Protein AF-A0A2W1NV96-F1 (afdb_monomer_lite)

Structure (mmCIF, N/CA/C/O backbone):
data_AF-A0A2W1NV96-F1
#
_entry.id   AF-A0A2W1NV96-F1
#
loop_
_atom_site.group_PDB
_atom_site.id
_atom_site.type_symbol
_atom_site.label_atom_id
_atom_site.label_alt_id
_atom_site.label_comp_id
_atom_site.label_asym_id
_atom_site.label_entity_id
_atom_site.label_seq_id
_atom_site.pdbx_PDB_ins_code
_atom_site.Cartn_x
_atom_site.Cartn_y
_atom_site.Cartn_z
_atom_site.occupancy
_atom_site.B_iso_or_equiv
_atom_site.auth_seq_id
_atom_site.auth_comp_id
_atom_site.auth_asym_id
_atom_site.auth_atom_id
_atom_site.pdbx_PDB_model_num
ATOM 1 N N . MET A 1 1 ? 20.549 -5.388 -54.934 1.00 46.59 1 MET A N 1
ATOM 2 C CA . MET A 1 1 ? 21.258 -4.164 -54.491 1.00 46.59 1 MET A CA 1
ATOM 3 C C . MET A 1 1 ? 21.633 -4.127 -53.001 1.00 46.59 1 MET A C 1
ATOM 5 O O . MET A 1 1 ? 22.558 -3.407 -52.673 1.00 46.59 1 MET A O 1
ATOM 9 N N . LYS A 1 2 ? 21.018 -4.908 -52.090 1.00 45.00 2 LYS A N 1
ATOM 10 C CA . LYS A 1 2 ? 21.374 -4.884 -50.647 1.00 45.00 2 LYS A CA 1
ATOM 11 C C . LYS A 1 2 ? 22.692 -5.601 -50.273 1.00 45.00 2 LYS A C 1
ATOM 13 O O . LYS A 1 2 ? 23.305 -5.259 -49.273 1.00 45.00 2 LYS A O 1
ATOM 18 N N . LYS A 1 3 ? 23.169 -6.556 -51.085 1.00 43.88 3 LYS A N 1
ATOM 19 C CA . LYS A 1 3 ? 24.404 -7.326 -50.804 1.00 43.88 3 LYS A CA 1
ATOM 20 C C . LYS A 1 3 ? 25.704 -6.579 -51.143 1.00 43.88 3 LYS A C 1
ATOM 22 O O . LYS A 1 3 ? 26.731 -6.855 -50.541 1.00 43.88 3 LYS A O 1
ATOM 27 N N . THR A 1 4 ? 25.656 -5.611 -52.056 1.00 47.22 4 THR A N 1
ATOM 28 C CA . THR A 1 4 ? 26.813 -4.780 -52.429 1.00 47.22 4 THR A CA 1
ATOM 29 C C . THR A 1 4 ? 27.098 -3.669 -51.415 1.00 47.22 4 THR A C 1
ATOM 31 O O . THR A 1 4 ? 28.250 -3.289 -51.254 1.00 47.22 4 THR A O 1
ATOM 34 N N . PHE A 1 5 ? 26.086 -3.201 -50.675 1.00 50.62 5 PHE A N 1
ATOM 35 C CA . PHE A 1 5 ? 26.265 -2.177 -49.636 1.00 50.62 5 PHE A CA 1
ATOM 36 C C . PHE A 1 5 ? 26.901 -2.745 -48.354 1.00 50.62 5 PHE A C 1
ATOM 38 O O . PHE A 1 5 ? 27.740 -2.095 -47.740 1.00 50.62 5 PHE A O 1
ATOM 45 N N . LEU A 1 6 ? 26.576 -3.996 -47.997 1.00 42.31 6 LEU A N 1
ATOM 46 C CA . LEU A 1 6 ? 27.172 -4.686 -46.845 1.00 42.31 6 LEU A CA 1
ATOM 47 C C . LEU A 1 6 ? 28.672 -4.974 -47.056 1.00 42.31 6 LEU A C 1
ATOM 49 O O . LEU A 1 6 ? 29.463 -4.858 -46.126 1.00 42.31 6 LEU A O 1
ATOM 53 N N . LEU A 1 7 ? 29.076 -5.296 -48.291 1.00 42.81 7 LEU A N 1
ATOM 54 C CA . LEU A 1 7 ? 30.482 -5.556 -48.623 1.00 42.81 7 LEU A CA 1
ATOM 55 C C . LEU A 1 7 ? 31.326 -4.267 -48.627 1.00 42.81 7 LEU A C 1
ATOM 57 O O . LEU A 1 7 ? 32.485 -4.291 -48.222 1.00 42.81 7 LEU A O 1
ATOM 61 N N . ALA A 1 8 ? 30.735 -3.133 -49.017 1.00 49.00 8 ALA A N 1
ATOM 62 C CA . ALA A 1 8 ? 31.403 -1.831 -48.986 1.00 49.00 8 ALA A CA 1
ATOM 63 C C . ALA A 1 8 ? 31.619 -1.306 -47.553 1.00 49.00 8 ALA A C 1
ATOM 65 O O . ALA A 1 8 ? 32.644 -0.677 -47.289 1.00 49.00 8 ALA A O 1
ATOM 66 N N . LEU A 1 9 ? 30.704 -1.606 -46.621 1.00 48.25 9 LEU A N 1
ATOM 67 C CA . LEU A 1 9 ? 30.820 -1.207 -45.212 1.00 48.25 9 LEU A CA 1
ATOM 68 C C . LEU A 1 9 ? 31.885 -2.028 -44.454 1.00 48.25 9 LEU A C 1
ATOM 70 O O . LEU A 1 9 ? 32.613 -1.494 -43.624 1.00 48.25 9 LEU A O 1
ATOM 74 N N . ILE A 1 10 ? 32.026 -3.319 -44.776 1.00 51.72 10 ILE A N 1
ATOM 75 C CA . ILE A 1 10 ? 33.036 -4.194 -44.154 1.00 51.72 10 ILE A CA 1
ATOM 76 C C . ILE A 1 10 ? 34.448 -3.859 -44.668 1.00 51.72 10 ILE A C 1
ATOM 78 O O . ILE A 1 10 ? 35.391 -3.825 -43.881 1.00 51.72 10 ILE A O 1
ATOM 82 N N . CYS A 1 11 ? 34.602 -3.513 -45.953 1.00 42.66 11 CYS A N 1
ATOM 83 C CA . CYS A 1 11 ? 35.901 -3.098 -46.498 1.00 42.66 11 CYS A CA 1
ATOM 84 C C . CYS A 1 11 ? 36.378 -1.719 -46.005 1.00 42.66 11 CYS A C 1
ATOM 86 O O . CYS A 1 11 ? 37.585 -1.482 -45.959 1.00 42.66 11 CYS A O 1
ATOM 88 N N . SER A 1 12 ? 35.470 -0.818 -45.614 1.00 46.56 12 SER A N 1
ATOM 89 C CA . SER A 1 12 ? 35.844 0.506 -45.087 1.00 46.56 12 SER A CA 1
ATOM 90 C C . SER A 1 12 ? 36.281 0.468 -43.616 1.00 46.56 12 SER A C 1
ATOM 92 O O . SER A 1 12 ? 37.099 1.293 -43.218 1.00 46.56 12 SER A O 1
ATOM 94 N N . LEU A 1 13 ? 35.859 -0.538 -42.839 1.00 50.00 13 LEU A N 1
ATOM 95 C CA . LEU A 1 13 ? 36.372 -0.778 -41.481 1.00 50.00 13 LEU A CA 1
ATOM 96 C C . LEU A 1 13 ? 37.779 -1.400 -41.474 1.00 50.00 13 LEU A C 1
ATOM 98 O O . LEU A 1 13 ? 38.571 -1.106 -40.585 1.00 50.00 13 LEU A O 1
ATOM 102 N N . THR A 1 14 ? 38.144 -2.189 -42.489 1.00 50.81 14 THR A N 1
ATOM 103 C CA . THR A 1 14 ? 39.505 -2.748 -42.611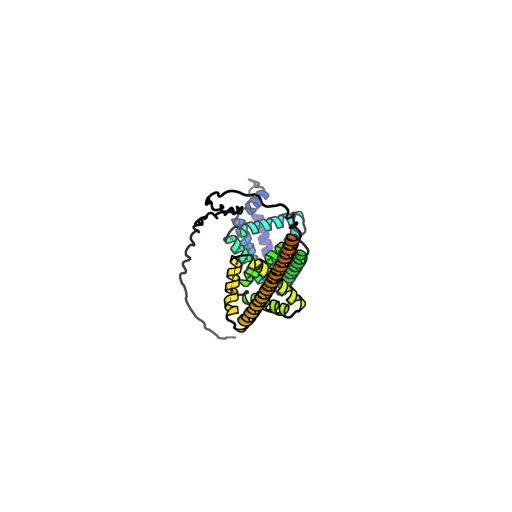 1.00 50.81 14 THR A CA 1
ATOM 104 C C . THR A 1 14 ? 40.531 -1.769 -43.188 1.00 50.81 14 THR A C 1
ATOM 106 O O . THR A 1 14 ? 41.729 -1.975 -43.019 1.00 50.81 14 THR A O 1
ATOM 109 N N . ALA A 1 15 ? 40.093 -0.687 -43.841 1.00 48.09 15 ALA A N 1
ATOM 110 C CA . ALA A 1 15 ? 40.989 0.310 -44.435 1.00 48.09 15 ALA A CA 1
ATOM 111 C C . ALA A 1 15 ? 41.570 1.317 -43.418 1.00 48.09 15 ALA A C 1
ATOM 113 O O . ALA A 1 15 ? 42.519 2.020 -43.746 1.00 48.09 15 ALA A O 1
ATOM 114 N N . LEU A 1 16 ? 41.053 1.360 -42.184 1.00 50.38 16 LEU A N 1
ATOM 115 C CA . LEU A 1 16 ? 41.632 2.149 -41.084 1.00 50.38 16 LEU A CA 1
ATOM 116 C C . LEU A 1 16 ? 42.692 1.379 -40.272 1.00 50.38 16 LEU A C 1
ATOM 118 O O . LEU A 1 16 ? 43.293 1.949 -39.369 1.00 50.38 16 LEU A O 1
ATOM 122 N N . ALA A 1 17 ? 42.951 0.108 -40.599 1.00 49.94 17 ALA A N 1
ATOM 123 C CA . ALA A 1 17 ? 43.946 -0.735 -39.926 1.00 49.94 17 ALA A CA 1
ATOM 124 C C . ALA A 1 17 ? 45.268 -0.882 -40.712 1.00 49.94 17 ALA A C 1
ATOM 126 O O . ALA A 1 17 ? 46.104 -1.715 -40.366 1.00 49.94 17 ALA A O 1
ATOM 127 N N . GLY A 1 18 ? 45.463 -0.108 -41.785 1.00 49.53 18 GLY A N 1
ATOM 128 C CA . GLY A 1 18 ? 46.655 -0.170 -42.631 1.00 49.53 18 GLY A CA 1
ATOM 129 C C . GLY A 1 18 ? 47.458 1.128 -42.596 1.00 49.53 18 GLY A C 1
ATOM 130 O O . GLY A 1 18 ? 46.993 2.129 -43.127 1.00 49.53 18 GLY A O 1
ATOM 131 N N . CYS A 1 19 ? 48.675 1.042 -42.045 1.00 52.91 19 CYS A N 1
ATOM 132 C CA . CYS A 1 19 ? 49.758 2.042 -42.003 1.00 52.91 19 CYS A CA 1
ATOM 133 C C . CYS A 1 19 ? 49.819 2.965 -40.768 1.00 52.91 19 CYS A C 1
ATOM 135 O O . CYS A 1 19 ? 49.545 4.157 -40.857 1.00 52.91 19 CYS A O 1
ATOM 137 N N . ASN A 1 20 ? 50.298 2.425 -39.641 1.00 47.88 20 ASN A N 1
ATOM 138 C CA . ASN A 1 20 ? 51.515 2.928 -38.985 1.00 47.88 20 ASN A CA 1
ATOM 139 C C . ASN A 1 20 ? 51.990 1.934 -37.914 1.00 47.88 20 ASN A C 1
ATOM 141 O O . ASN A 1 20 ? 51.232 1.560 -37.027 1.00 47.88 20 ASN A O 1
ATOM 145 N N . ASP A 1 21 ? 53.249 1.515 -38.022 1.00 54.66 21 ASP A N 1
ATOM 146 C CA . ASP A 1 21 ? 53.910 0.514 -37.170 1.00 54.66 21 ASP A CA 1
ATOM 147 C C . ASP A 1 21 ? 54.670 1.185 -36.005 1.00 54.66 21 ASP A C 1
ATOM 149 O O . ASP A 1 21 ? 55.733 0.737 -35.591 1.00 54.66 21 ASP A O 1
ATOM 153 N N . ASP A 1 22 ? 54.132 2.296 -35.492 1.00 53.91 22 ASP A N 1
ATOM 154 C CA . ASP A 1 22 ? 54.692 3.049 -34.366 1.00 53.91 22 ASP A CA 1
ATOM 155 C C . ASP A 1 22 ? 53.608 3.249 -33.302 1.00 53.91 22 ASP A C 1
ATOM 157 O O . ASP A 1 22 ? 52.776 4.154 -33.372 1.00 53.91 22 ASP A O 1
ATOM 161 N N . GLY A 1 23 ? 53.631 2.360 -32.307 1.00 52.75 23 GLY A N 1
ATOM 162 C CA . GLY A 1 23 ? 52.775 2.403 -31.126 1.00 52.75 23 GLY A CA 1
ATOM 163 C C . GLY A 1 23 ? 51.621 1.410 -31.188 1.00 52.75 23 GLY A C 1
ATOM 164 O O . GLY A 1 23 ? 50.490 1.785 -31.488 1.00 52.75 23 GLY A O 1
ATOM 165 N N . GLN A 1 24 ? 51.881 0.150 -30.817 1.00 55.19 24 GLN A N 1
ATOM 166 C CA . GLN A 1 24 ? 50.832 -0.768 -30.363 1.00 55.19 24 GLN A CA 1
ATOM 167 C C . GLN A 1 24 ? 50.180 -0.181 -29.102 1.00 55.19 24 GLN A C 1
ATOM 169 O O . GLN A 1 24 ? 50.493 -0.569 -27.978 1.00 55.19 24 GLN A O 1
ATOM 174 N N . MET A 1 25 ? 49.274 0.783 -29.269 1.00 61.88 25 MET A N 1
ATOM 175 C CA . MET A 1 25 ? 48.274 1.045 -28.250 1.00 61.88 25 MET A CA 1
ATOM 176 C C . MET A 1 25 ? 47.454 -0.232 -28.147 1.00 61.88 25 MET A C 1
ATOM 178 O O . MET A 1 25 ? 46.809 -0.657 -29.106 1.00 61.88 25 MET A O 1
ATOM 182 N N . ASN A 1 26 ? 47.569 -0.885 -26.996 1.00 79.81 26 ASN A N 1
ATOM 183 C CA . ASN A 1 26 ? 46.822 -2.075 -26.646 1.00 79.81 26 ASN A CA 1
ATOM 184 C C . ASN A 1 26 ? 45.345 -1.842 -27.008 1.00 79.81 26 ASN A C 1
ATOM 186 O O . ASN A 1 26 ? 44.712 -0.934 -26.467 1.00 79.81 26 ASN A O 1
ATOM 190 N N . MET A 1 27 ? 44.798 -2.617 -27.953 1.00 74.69 27 MET A N 1
ATOM 191 C CA . MET A 1 27 ? 43.403 -2.456 -28.397 1.00 74.69 27 MET A CA 1
ATOM 192 C C . MET A 1 27 ? 42.427 -2.521 -27.218 1.00 74.69 27 MET A C 1
ATOM 194 O O . MET A 1 27 ? 41.355 -1.918 -27.265 1.00 74.69 27 MET A O 1
ATOM 198 N N . GLN A 1 28 ? 42.811 -3.217 -26.146 1.00 76.00 28 GLN A N 1
ATOM 199 C CA . GLN A 1 28 ? 42.048 -3.282 -24.912 1.00 76.00 28 GLN A CA 1
ATOM 200 C C . GLN A 1 28 ? 42.005 -1.932 -24.188 1.00 76.00 28 GLN A C 1
ATOM 202 O O . GLN A 1 28 ? 40.933 -1.534 -23.748 1.00 76.00 28 GLN A O 1
ATOM 207 N N . ASP A 1 29 ? 43.111 -1.186 -24.154 1.00 82.38 29 ASP A N 1
ATOM 208 C CA . ASP A 1 29 ? 43.165 0.156 -23.562 1.00 82.38 29 ASP A CA 1
ATOM 209 C C . ASP A 1 29 ? 42.394 1.166 -24.414 1.00 82.38 29 ASP A C 1
ATOM 211 O O . ASP A 1 29 ? 41.668 1.996 -23.877 1.00 82.38 29 ASP A O 1
ATOM 215 N N . MET A 1 30 ? 42.463 1.061 -25.745 1.00 81.94 30 MET A N 1
ATOM 216 C CA . MET A 1 30 ? 41.654 1.899 -26.637 1.00 81.94 30 MET A CA 1
ATOM 217 C C . MET A 1 30 ? 40.155 1.614 -26.477 1.00 81.94 30 MET A C 1
ATOM 219 O O . MET A 1 30 ? 39.365 2.546 -26.354 1.00 81.94 30 MET A O 1
ATOM 223 N N . THR A 1 31 ? 39.765 0.337 -26.409 1.00 80.31 31 THR A N 1
ATOM 224 C CA . THR A 1 31 ? 38.371 -0.067 -26.165 1.00 80.31 31 THR A CA 1
ATOM 225 C C . THR A 1 31 ? 37.902 0.408 -24.796 1.00 80.31 31 THR A C 1
ATOM 227 O O . THR A 1 31 ? 36.794 0.919 -24.670 1.00 80.31 31 THR A O 1
ATOM 230 N N . ASN A 1 32 ? 38.755 0.299 -23.778 1.00 80.38 32 ASN A N 1
ATOM 231 C CA . ASN A 1 32 ? 38.443 0.759 -22.434 1.00 80.38 32 ASN A CA 1
ATOM 232 C C . ASN A 1 32 ? 38.287 2.287 -22.391 1.00 80.38 32 ASN A C 1
ATOM 234 O O . ASN A 1 32 ? 37.324 2.788 -21.820 1.00 80.38 32 ASN A O 1
ATOM 238 N N . ASN A 1 33 ? 39.167 3.029 -23.066 1.00 84.44 33 ASN A N 1
ATOM 239 C CA . ASN A 1 33 ? 39.075 4.485 -23.174 1.00 84.44 33 ASN A CA 1
ATOM 240 C C . ASN A 1 33 ? 37.808 4.917 -23.923 1.00 84.44 33 ASN A C 1
ATOM 242 O O . ASN A 1 33 ? 37.114 5.816 -23.465 1.00 84.44 33 ASN A O 1
ATOM 246 N N . MET A 1 34 ? 37.451 4.238 -25.018 1.00 81.50 34 MET A N 1
ATOM 247 C CA . MET A 1 34 ? 36.194 4.487 -25.735 1.00 81.50 34 MET A CA 1
ATOM 248 C C . MET A 1 34 ? 34.966 4.144 -24.887 1.00 81.50 34 MET A C 1
ATOM 250 O O . MET A 1 34 ? 33.974 4.866 -24.927 1.00 81.50 34 MET A O 1
ATOM 254 N N . ALA A 1 35 ? 35.028 3.069 -24.099 1.00 80.50 35 ALA A N 1
ATOM 255 C CA . ALA A 1 35 ? 33.948 2.673 -23.204 1.00 80.50 35 ALA A CA 1
ATOM 256 C C . ALA A 1 35 ? 33.733 3.675 -22.063 1.00 80.50 35 ALA A C 1
ATOM 258 O O . ALA A 1 35 ? 32.622 3.748 -21.552 1.00 80.50 35 ALA A O 1
ATOM 259 N N . HIS A 1 36 ? 34.752 4.452 -21.680 1.00 85.69 36 HIS A N 1
ATOM 260 C CA . HIS A 1 36 ? 34.666 5.481 -20.636 1.00 85.69 36 HIS A CA 1
ATOM 261 C C . HIS A 1 36 ? 34.499 6.908 -21.187 1.00 85.69 36 HIS A C 1
ATOM 263 O O . HIS A 1 36 ? 34.311 7.842 -20.407 1.00 85.69 36 HIS A O 1
ATOM 269 N N . ASP A 1 37 ? 34.544 7.096 -22.508 1.00 91.06 37 ASP A N 1
ATOM 270 C CA . ASP A 1 37 ? 34.364 8.400 -23.144 1.00 91.06 37 ASP A CA 1
ATOM 271 C C . ASP A 1 37 ? 32.869 8.755 -23.252 1.00 91.06 37 ASP A C 1
ATOM 273 O O . ASP A 1 37 ? 32.089 8.084 -23.933 1.00 91.06 37 ASP A O 1
ATOM 277 N N . GLU A 1 38 ? 32.455 9.840 -22.587 1.00 87.00 38 GLU A N 1
ATOM 278 C CA . GLU A 1 38 ? 31.051 10.278 -22.552 1.00 87.00 38 GLU A CA 1
ATOM 279 C C . GLU A 1 38 ? 30.513 10.633 -23.951 1.00 87.00 38 GLU A C 1
ATOM 281 O O . GLU A 1 38 ? 29.334 10.419 -24.241 1.00 87.00 38 GLU A O 1
ATOM 286 N N . SER A 1 39 ? 31.359 11.164 -24.840 1.00 88.94 39 SER A N 1
ATOM 287 C CA . SER A 1 39 ? 30.954 11.525 -26.201 1.00 88.94 39 SER A CA 1
ATOM 288 C C . SER A 1 39 ? 30.689 10.282 -27.048 1.00 88.94 39 SER A C 1
ATOM 290 O O . SER A 1 39 ? 29.686 10.235 -27.764 1.00 88.94 39 SER A O 1
ATOM 292 N N . VAL A 1 40 ? 31.517 9.244 -26.896 1.00 87.19 40 VAL A N 1
ATOM 293 C CA . VAL A 1 40 ? 31.327 7.944 -27.547 1.00 87.19 40 VAL A CA 1
ATOM 294 C C . VAL A 1 40 ? 30.073 7.264 -27.003 1.00 87.19 40 VAL A C 1
ATOM 296 O O . VAL A 1 40 ? 29.226 6.844 -27.790 1.00 87.19 40 VAL A O 1
ATOM 299 N N . GLN A 1 41 ? 29.886 7.221 -25.679 1.00 81.06 41 GLN A N 1
ATOM 300 C CA . GLN A 1 41 ? 28.673 6.663 -25.068 1.00 81.06 41 GLN A CA 1
ATOM 301 C C . GLN A 1 41 ? 27.401 7.380 -25.545 1.00 81.06 41 GLN A C 1
ATOM 303 O O . GLN A 1 41 ? 26.411 6.724 -25.880 1.00 81.06 41 GLN A O 1
ATOM 308 N N . ARG A 1 42 ? 27.427 8.719 -25.623 1.00 82.44 42 ARG A N 1
ATOM 309 C CA . ARG A 1 42 ? 26.303 9.520 -26.129 1.00 82.44 42 ARG A CA 1
ATOM 310 C C . ARG A 1 42 ? 26.029 9.217 -27.603 1.00 82.44 42 ARG A C 1
ATOM 312 O O . ARG A 1 42 ? 24.890 8.920 -27.941 1.00 82.44 42 ARG A O 1
ATOM 319 N N . ALA A 1 43 ? 27.058 9.182 -28.451 1.00 86.25 43 ALA A N 1
ATOM 320 C CA . ALA A 1 43 ? 26.909 8.854 -29.869 1.00 86.25 43 ALA A CA 1
ATOM 321 C C . ALA A 1 43 ? 26.350 7.436 -30.095 1.00 86.25 43 ALA A C 1
ATOM 323 O O . ALA A 1 43 ? 25.479 7.242 -30.944 1.00 86.25 43 ALA A O 1
ATOM 324 N N . PHE A 1 44 ? 26.796 6.448 -29.312 1.00 85.19 44 PHE A N 1
ATOM 325 C CA . PHE A 1 44 ? 26.240 5.091 -29.345 1.00 85.19 44 PHE A CA 1
ATOM 326 C C . PHE A 1 44 ? 24.783 5.052 -28.877 1.00 85.19 44 PHE A C 1
ATOM 328 O O . PHE A 1 44 ? 23.954 4.391 -29.507 1.00 85.19 44 PHE A O 1
ATOM 335 N N . SER A 1 45 ? 24.456 5.762 -27.795 1.00 81.88 45 SER A N 1
ATOM 336 C CA . SER A 1 45 ? 23.086 5.865 -27.288 1.00 81.88 45 SER A CA 1
ATOM 337 C C . SER A 1 45 ? 22.155 6.490 -28.328 1.00 81.88 45 SER A C 1
ATOM 339 O O . SER A 1 45 ? 21.113 5.912 -28.640 1.00 81.88 45 SER A O 1
ATOM 341 N N . ASP A 1 46 ? 22.551 7.619 -28.913 1.00 83.62 46 ASP A N 1
ATOM 342 C CA . ASP A 1 46 ? 21.773 8.337 -29.925 1.00 83.62 46 ASP A CA 1
ATOM 343 C C . ASP A 1 46 ? 21.603 7.495 -31.195 1.00 83.62 46 ASP A C 1
ATOM 345 O O . ASP A 1 46 ? 20.495 7.377 -31.718 1.00 83.62 46 ASP A O 1
ATOM 349 N N . GLY A 1 47 ? 22.667 6.820 -31.645 1.00 89.12 47 GLY A N 1
ATOM 350 C CA . GLY A 1 47 ? 22.606 5.887 -32.770 1.00 89.12 47 GLY A CA 1
ATOM 351 C C . GLY A 1 47 ? 21.651 4.718 -32.515 1.00 89.12 47 GLY A C 1
ATOM 352 O O . GLY A 1 47 ? 20.866 4.355 -33.392 1.00 89.12 47 GLY A O 1
ATOM 353 N N . ARG A 1 48 ? 21.646 4.155 -31.299 1.00 82.81 48 ARG A N 1
ATOM 354 C CA . ARG A 1 48 ? 20.706 3.089 -30.923 1.00 82.81 48 ARG A CA 1
ATOM 355 C C . ARG A 1 48 ? 19.264 3.591 -30.915 1.00 82.81 48 ARG A C 1
ATOM 357 O O . ARG A 1 48 ? 18.385 2.888 -31.406 1.00 82.81 48 ARG A O 1
ATOM 364 N N . ILE A 1 49 ? 19.017 4.788 -30.381 1.00 81.44 49 ILE A N 1
ATOM 365 C CA . ILE A 1 49 ? 17.689 5.420 -30.387 1.00 81.44 49 ILE A CA 1
ATOM 366 C C . ILE A 1 49 ? 17.207 5.633 -31.826 1.00 81.44 49 ILE A C 1
ATOM 368 O O . ILE A 1 49 ? 16.074 5.280 -32.149 1.00 81.44 49 ILE A O 1
ATOM 372 N N . ASP A 1 50 ? 18.068 6.149 -32.702 1.00 88.81 50 ASP A N 1
ATOM 373 C CA . ASP A 1 50 ? 17.738 6.387 -34.107 1.00 88.81 50 ASP A CA 1
ATOM 374 C C . ASP A 1 50 ? 17.344 5.092 -34.833 1.00 88.81 50 ASP A C 1
ATOM 376 O O . ASP A 1 50 ? 16.305 5.031 -35.494 1.00 88.81 50 ASP A O 1
ATOM 380 N N . VAL A 1 51 ? 18.124 4.024 -34.636 1.00 88.62 51 VAL A N 1
ATOM 381 C CA . VAL A 1 51 ? 17.829 2.695 -35.187 1.00 88.62 51 VAL A CA 1
ATOM 382 C C . VAL A 1 51 ? 16.515 2.141 -34.633 1.00 88.62 51 VAL A C 1
ATOM 384 O O . VAL A 1 51 ? 15.691 1.657 -35.408 1.00 88.62 51 VAL A O 1
ATOM 387 N N . MET A 1 52 ? 16.276 2.252 -33.321 1.00 81.19 52 MET A N 1
ATOM 388 C CA . MET A 1 52 ? 15.029 1.790 -32.697 1.00 81.19 52 MET A CA 1
ATOM 389 C C . MET A 1 52 ? 13.792 2.537 -33.210 1.00 81.19 52 MET A C 1
ATOM 391 O O . MET A 1 52 ? 12.709 1.959 -33.234 1.00 81.19 52 MET A O 1
ATOM 395 N N . ASN A 1 53 ? 13.938 3.795 -33.628 1.00 82.25 53 ASN A N 1
ATOM 396 C CA . ASN A 1 53 ? 12.835 4.595 -34.159 1.00 82.25 53 ASN A CA 1
ATOM 397 C C . ASN A 1 53 ? 12.581 4.357 -35.654 1.00 82.25 53 ASN A C 1
ATOM 399 O O . ASN A 1 53 ? 11.449 4.507 -36.110 1.00 82.25 53 ASN A O 1
ATOM 403 N N . LYS A 1 54 ? 13.619 4.024 -36.430 1.00 91.50 54 LYS A N 1
ATOM 404 C CA . LYS A 1 54 ? 13.538 3.928 -37.899 1.00 91.50 54 LYS A CA 1
ATOM 405 C C . LYS A 1 54 ? 13.369 2.508 -38.431 1.00 91.50 54 LYS A C 1
ATOM 407 O O . LYS A 1 54 ? 12.845 2.345 -39.531 1.00 91.50 54 LYS A O 1
ATOM 412 N N . ASP A 1 55 ? 13.817 1.492 -37.697 1.00 93.88 55 ASP A N 1
ATOM 413 C CA . ASP A 1 55 ? 13.810 0.100 -38.148 1.00 93.88 55 ASP A CA 1
ATOM 414 C C . ASP A 1 55 ? 13.187 -0.825 -37.095 1.00 93.88 55 ASP A C 1
ATOM 416 O O . ASP A 1 55 ? 13.838 -1.276 -36.153 1.00 93.88 55 ASP A O 1
ATOM 420 N N . GLU A 1 56 ? 11.910 -1.157 -37.296 1.00 85.88 56 GLU A N 1
ATOM 421 C CA . GLU A 1 56 ? 11.150 -2.053 -36.418 1.00 85.88 56 GLU A CA 1
ATOM 422 C C . GLU A 1 56 ? 11.730 -3.475 -36.340 1.00 85.88 56 GLU A C 1
ATOM 424 O O . GLU A 1 56 ? 11.623 -4.125 -35.299 1.00 85.88 56 GLU A O 1
ATOM 429 N N . GLN A 1 57 ? 12.365 -3.983 -37.401 1.00 90.12 57 GLN A N 1
ATOM 430 C CA . GLN A 1 57 ? 12.972 -5.315 -37.364 1.00 90.12 57 GLN A CA 1
ATOM 431 C C . GLN A 1 57 ? 14.232 -5.300 -36.497 1.00 90.12 57 GLN A C 1
ATOM 433 O O . GLN A 1 57 ? 14.403 -6.164 -35.633 1.00 90.12 57 GLN A O 1
ATOM 438 N N . THR A 1 58 ? 15.096 -4.306 -36.702 1.00 86.50 58 THR A N 1
ATOM 439 C CA . THR A 1 58 ? 16.317 -4.157 -35.905 1.00 86.50 58 THR A CA 1
ATOM 440 C C . THR A 1 58 ? 15.982 -3.840 -34.448 1.00 86.50 58 THR A C 1
ATOM 442 O O . THR A 1 58 ? 16.553 -4.453 -33.549 1.00 86.50 58 THR A O 1
ATOM 445 N N . LYS A 1 59 ? 14.977 -2.993 -34.193 1.00 84.62 59 LYS A N 1
ATOM 446 C CA . LYS A 1 59 ? 14.408 -2.758 -32.858 1.00 84.62 59 LYS A CA 1
ATOM 447 C C . LYS A 1 59 ? 14.004 -4.063 -32.173 1.00 84.62 59 LYS A C 1
ATOM 449 O O . LYS A 1 59 ? 14.439 -4.314 -31.054 1.00 84.62 59 LYS A O 1
ATOM 454 N N . ARG A 1 60 ? 13.216 -4.918 -32.839 1.00 79.81 60 ARG A N 1
ATOM 455 C CA . ARG A 1 60 ? 12.806 -6.221 -32.284 1.00 79.81 60 ARG A CA 1
ATOM 456 C C . ARG A 1 60 ? 14.003 -7.106 -31.955 1.00 79.81 60 ARG A C 1
ATOM 458 O O . ARG A 1 60 ? 14.014 -7.712 -30.892 1.00 79.81 60 ARG A O 1
ATOM 465 N N . SER A 1 61 ? 15.011 -7.156 -32.826 1.00 86.25 61 SER A N 1
ATOM 466 C CA . SER A 1 61 ? 16.225 -7.940 -32.569 1.00 86.25 61 SER A CA 1
ATOM 467 C C . SER A 1 61 ? 17.020 -7.405 -31.377 1.00 86.25 61 SER A C 1
ATOM 469 O O . SER A 1 61 ? 17.481 -8.195 -30.562 1.00 86.25 61 SER A O 1
ATOM 471 N N . ILE A 1 62 ? 17.170 -6.082 -31.257 1.00 78.69 62 ILE A N 1
ATOM 472 C CA . ILE A 1 62 ? 17.863 -5.447 -30.127 1.00 78.69 62 ILE A CA 1
ATOM 473 C C . ILE A 1 62 ? 17.124 -5.749 -28.822 1.00 78.69 62 ILE A C 1
ATOM 475 O O . ILE A 1 62 ? 17.750 -6.140 -27.839 1.00 78.69 62 ILE A O 1
ATOM 479 N N . LEU A 1 63 ? 15.796 -5.599 -28.814 1.00 80.81 63 LEU A N 1
ATOM 480 C CA . LEU A 1 63 ? 14.977 -5.885 -27.639 1.00 80.81 63 LEU A CA 1
ATOM 481 C C . LEU A 1 63 ? 15.035 -7.367 -27.258 1.00 80.81 63 LEU A C 1
ATOM 483 O O . LEU A 1 63 ? 15.210 -7.667 -26.082 1.00 80.81 63 LEU A O 1
ATOM 487 N N . GLN A 1 64 ? 14.958 -8.283 -28.228 1.00 81.69 64 GLN A N 1
ATOM 488 C CA . GLN A 1 64 ? 15.060 -9.718 -27.960 1.00 81.69 64 GLN A CA 1
ATOM 489 C C . GLN A 1 64 ? 16.421 -10.082 -27.363 1.00 81.69 64 GLN A C 1
ATOM 491 O O . GLN A 1 64 ? 16.463 -10.707 -26.310 1.00 81.69 64 GLN A O 1
ATOM 496 N N . ASN A 1 65 ? 17.521 -9.619 -27.964 1.00 83.12 65 ASN A N 1
ATOM 497 C CA . ASN A 1 65 ? 18.862 -9.868 -27.432 1.00 83.12 65 ASN A CA 1
ATOM 498 C C . ASN A 1 65 ? 19.022 -9.288 -26.021 1.00 83.12 65 ASN A C 1
ATOM 500 O O . ASN A 1 65 ? 19.589 -9.938 -25.153 1.00 83.12 65 ASN A O 1
ATOM 504 N N . THR A 1 66 ? 18.459 -8.102 -25.765 1.00 80.81 66 THR A N 1
ATOM 505 C CA . THR A 1 66 ? 18.467 -7.493 -24.426 1.00 80.81 66 THR A CA 1
ATOM 506 C C . THR A 1 66 ? 17.726 -8.371 -23.413 1.00 80.81 66 THR A C 1
ATOM 508 O O . THR A 1 66 ? 18.191 -8.538 -22.289 1.00 80.81 66 THR A O 1
ATOM 511 N N . MET A 1 67 ? 16.582 -8.947 -23.794 1.00 78.69 67 MET A N 1
ATOM 512 C CA . MET A 1 67 ? 15.828 -9.858 -22.927 1.00 78.69 67 MET A CA 1
ATOM 513 C C . MET A 1 67 ? 16.578 -11.170 -22.691 1.00 78.69 67 MET A C 1
ATOM 515 O O . MET A 1 67 ? 16.604 -11.657 -21.563 1.00 78.69 67 MET A O 1
ATOM 519 N N . ASP A 1 68 ? 17.225 -11.716 -23.719 1.00 84.25 68 ASP A N 1
ATOM 520 C CA . ASP A 1 68 ? 18.021 -12.939 -23.611 1.00 84.25 68 ASP A CA 1
ATOM 521 C C . ASP A 1 68 ? 19.251 -12.724 -22.711 1.00 84.25 68 ASP A C 1
ATOM 523 O O . ASP A 1 68 ? 19.539 -13.557 -21.850 1.00 84.25 68 ASP A O 1
ATOM 527 N N . GLU A 1 69 ? 19.928 -11.578 -22.835 1.00 83.31 69 GLU A N 1
ATOM 528 C CA . GLU A 1 69 ? 21.037 -11.166 -21.966 1.00 83.31 69 GLU A CA 1
ATOM 529 C C . GLU A 1 69 ? 20.583 -10.972 -20.517 1.00 83.31 69 GLU A C 1
ATOM 531 O O . GLU A 1 69 ? 21.219 -11.488 -19.599 1.00 83.31 69 GLU A O 1
ATOM 536 N N . GLN A 1 70 ? 19.463 -10.277 -20.288 1.00 77.06 70 GLN A N 1
ATOM 537 C CA . GLN A 1 70 ? 18.897 -10.123 -18.945 1.00 77.06 70 GLN A CA 1
ATOM 538 C C . GLN A 1 70 ? 18.516 -11.470 -18.341 1.00 77.06 70 GLN A C 1
ATOM 540 O O . GLN A 1 70 ? 18.820 -11.733 -17.181 1.00 77.06 70 GLN A O 1
ATOM 545 N N . ASN A 1 71 ? 17.904 -12.353 -19.127 1.00 81.12 71 ASN A N 1
ATOM 546 C CA . ASN A 1 71 ? 17.567 -13.692 -18.675 1.00 81.12 71 ASN A CA 1
ATOM 547 C C . ASN A 1 71 ? 18.828 -14.505 -18.343 1.00 81.12 71 ASN A C 1
ATOM 549 O O . ASN A 1 71 ? 18.861 -15.198 -17.330 1.00 81.12 71 ASN A O 1
ATOM 553 N N . MET A 1 72 ? 19.887 -14.401 -19.145 1.00 85.81 72 MET A N 1
ATOM 554 C CA . MET A 1 72 ? 21.171 -15.034 -18.842 1.00 85.81 72 MET A CA 1
ATOM 555 C C . MET A 1 72 ? 21.765 -14.497 -17.532 1.00 85.81 72 MET A C 1
ATOM 557 O O . MET A 1 72 ? 22.144 -15.293 -16.677 1.00 85.81 72 MET A O 1
ATOM 561 N N . MET A 1 73 ? 21.775 -13.174 -17.334 1.00 83.31 73 MET A N 1
ATOM 562 C CA . MET A 1 73 ? 22.263 -12.548 -16.098 1.00 83.31 73 MET A CA 1
ATOM 563 C C . MET A 1 73 ? 21.444 -12.959 -14.870 1.00 83.31 73 MET A C 1
ATOM 565 O O . MET A 1 73 ? 22.017 -13.173 -13.813 1.00 83.31 73 MET A O 1
ATOM 569 N N . MET A 1 74 ? 20.122 -13.102 -14.997 1.00 80.88 74 MET A N 1
ATOM 570 C CA . MET A 1 74 ? 19.249 -13.501 -13.885 1.00 80.88 74 MET A CA 1
ATOM 571 C C . MET A 1 74 ? 19.339 -14.995 -13.540 1.00 80.88 74 MET A C 1
ATOM 573 O O . MET A 1 74 ? 19.039 -15.374 -12.410 1.00 80.88 74 MET A O 1
ATOM 577 N N . ASN A 1 75 ? 19.718 -15.851 -14.495 1.00 87.88 75 ASN A N 1
ATOM 578 C CA . ASN A 1 75 ? 19.871 -17.292 -14.265 1.00 87.88 75 ASN A CA 1
ATOM 579 C C . ASN A 1 75 ? 21.276 -17.682 -13.782 1.00 87.88 75 ASN A C 1
ATOM 581 O O . ASN A 1 75 ? 21.446 -18.771 -13.232 1.00 87.88 75 ASN A O 1
ATOM 585 N N . ASP A 1 76 ? 22.274 -16.820 -13.973 1.00 93.31 76 ASP A N 1
ATOM 586 C CA . ASP A 1 76 ? 23.594 -16.970 -13.365 1.00 93.31 76 ASP A CA 1
ATOM 587 C C . ASP A 1 76 ? 23.574 -16.377 -11.940 1.00 93.31 76 ASP A C 1
ATOM 589 O O . ASP A 1 76 ? 23.333 -15.179 -11.785 1.00 93.31 76 ASP A O 1
ATOM 593 N N . PRO A 1 77 ? 23.823 -17.167 -10.877 1.00 87.19 77 PRO A N 1
ATOM 594 C CA . PRO A 1 77 ? 23.730 -16.675 -9.502 1.00 87.19 77 PRO A CA 1
ATOM 595 C C . PRO A 1 77 ? 24.659 -15.495 -9.187 1.00 87.19 77 PRO A C 1
ATOM 597 O O . PRO A 1 77 ? 24.281 -14.615 -8.415 1.00 87.19 77 PRO A O 1
ATOM 600 N N . GLN A 1 78 ? 25.861 -15.464 -9.773 1.00 89.88 78 GLN A N 1
ATOM 601 C CA . GLN A 1 78 ? 26.852 -14.423 -9.505 1.00 89.88 78 GLN A CA 1
ATOM 602 C C . GLN A 1 78 ? 26.511 -13.136 -10.260 1.00 89.88 78 GLN A C 1
ATOM 604 O O . GLN A 1 78 ? 26.595 -12.043 -9.696 1.00 89.88 78 GLN A O 1
ATOM 609 N N . LEU A 1 79 ? 26.099 -13.251 -11.525 1.00 87.19 79 LEU A N 1
ATOM 610 C CA . LEU A 1 79 ? 25.668 -12.090 -12.307 1.00 87.19 79 LEU A CA 1
ATOM 611 C C . LEU A 1 79 ? 24.332 -11.539 -11.808 1.00 87.19 79 LEU A C 1
ATOM 613 O O . LEU A 1 79 ? 24.149 -10.324 -11.808 1.00 87.19 79 LEU A O 1
ATOM 617 N N . SER A 1 80 ? 23.428 -12.395 -11.329 1.00 86.31 80 SER A N 1
ATOM 618 C CA . SER A 1 80 ? 22.138 -11.967 -10.791 1.00 86.31 80 SER A CA 1
ATOM 619 C C . SER A 1 80 ? 22.319 -11.086 -9.559 1.00 86.31 80 SER A C 1
ATOM 621 O O . SER A 1 80 ? 21.612 -10.090 -9.426 1.00 86.31 80 SER A O 1
ATOM 623 N N . GLU A 1 81 ? 23.251 -11.422 -8.663 1.00 84.06 81 GLU A N 1
ATOM 624 C CA . GLU A 1 81 ? 23.539 -10.605 -7.481 1.00 84.06 81 GLU A CA 1
ATOM 625 C C . GLU A 1 81 ? 24.094 -9.232 -7.883 1.00 84.06 81 GLU A C 1
ATOM 627 O O . GLU A 1 81 ? 23.558 -8.203 -7.467 1.00 84.06 81 GLU A O 1
ATOM 632 N N . GLN A 1 82 ? 25.089 -9.205 -8.777 1.00 84.50 82 GLN A N 1
ATOM 633 C CA . GLN A 1 82 ? 25.680 -7.960 -9.284 1.00 84.50 82 GLN A CA 1
ATOM 634 C C . GLN A 1 82 ? 24.658 -7.095 -10.030 1.00 84.50 82 GLN A C 1
ATOM 636 O O . GLN A 1 82 ? 24.638 -5.872 -9.883 1.00 84.50 82 GLN A O 1
ATOM 641 N N . PHE A 1 83 ? 23.780 -7.717 -10.816 1.00 80.81 83 PHE A N 1
ATOM 642 C CA . PHE A 1 83 ? 22.725 -7.023 -11.543 1.00 80.81 83 PHE A CA 1
ATOM 643 C C . PHE A 1 83 ? 21.695 -6.409 -10.590 1.00 80.81 83 PHE A C 1
ATOM 645 O O . PHE A 1 83 ? 21.290 -5.257 -10.772 1.00 80.81 83 PHE A O 1
ATOM 652 N N . VAL A 1 84 ? 21.285 -7.141 -9.552 1.00 79.44 84 VAL A N 1
ATOM 653 C CA . VAL A 1 84 ? 20.384 -6.619 -8.516 1.00 79.44 84 VAL A CA 1
ATOM 654 C C . VAL A 1 84 ? 21.047 -5.465 -7.764 1.00 79.44 84 VAL A C 1
ATOM 656 O O . VAL A 1 84 ? 20.420 -4.419 -7.593 1.00 79.44 84 VAL A O 1
ATOM 659 N N . GLU A 1 85 ? 22.316 -5.598 -7.381 1.00 82.69 85 GLU A N 1
ATOM 660 C CA . GLU A 1 85 ? 23.069 -4.533 -6.714 1.00 82.69 85 GLU A CA 1
ATOM 661 C C . GLU A 1 85 ? 23.178 -3.275 -7.591 1.00 82.69 85 GLU A C 1
ATOM 663 O O . GLU A 1 85 ? 22.904 -2.163 -7.130 1.00 82.69 85 GLU A O 1
ATOM 668 N N . LEU A 1 86 ? 23.488 -3.435 -8.881 1.00 84.50 86 LEU A N 1
ATOM 669 C CA . LEU A 1 86 ? 23.522 -2.338 -9.848 1.00 84.50 86 LEU A CA 1
ATOM 670 C C . LEU A 1 86 ? 22.161 -1.638 -9.970 1.00 84.50 86 LEU A C 1
ATOM 672 O O . LEU A 1 86 ? 22.104 -0.404 -9.995 1.00 84.50 86 LEU A O 1
ATOM 676 N N . ASN A 1 87 ? 21.063 -2.397 -10.017 1.00 78.31 87 ASN A N 1
ATOM 677 C CA . ASN A 1 87 ? 19.709 -1.840 -10.056 1.00 78.31 87 ASN A CA 1
ATOM 678 C C . ASN A 1 87 ? 19.375 -1.072 -8.772 1.00 78.31 87 ASN A C 1
ATOM 680 O O . ASN A 1 87 ? 18.810 0.022 -8.837 1.00 78.31 87 ASN A O 1
ATOM 684 N N . ILE A 1 88 ? 19.749 -1.601 -7.604 1.00 78.69 88 ILE A N 1
ATOM 685 C CA . ILE A 1 88 ? 19.565 -0.924 -6.314 1.00 78.69 88 ILE A CA 1
ATOM 686 C C . ILE A 1 88 ? 20.362 0.385 -6.285 1.00 78.69 88 ILE A C 1
ATOM 688 O O . ILE A 1 88 ? 19.809 1.430 -5.938 1.00 78.69 88 ILE A O 1
ATOM 692 N N . ASN A 1 89 ? 21.632 0.356 -6.691 1.00 83.38 89 ASN A N 1
ATOM 693 C CA . ASN A 1 89 ? 22.502 1.531 -6.709 1.00 83.38 89 ASN A CA 1
ATOM 694 C C . ASN A 1 89 ? 22.006 2.593 -7.697 1.00 83.38 89 ASN A C 1
ATOM 696 O O . ASN A 1 89 ? 21.918 3.770 -7.344 1.00 83.38 89 ASN A O 1
ATOM 700 N N . THR A 1 90 ? 21.590 2.185 -8.895 1.00 82.31 90 THR A N 1
ATOM 701 C CA . THR A 1 90 ? 20.989 3.082 -9.893 1.00 82.31 90 THR A CA 1
ATOM 702 C C . THR A 1 90 ? 19.707 3.721 -9.367 1.00 82.31 90 THR A C 1
ATOM 704 O O . THR A 1 90 ? 19.565 4.943 -9.412 1.00 82.31 90 THR A O 1
ATOM 707 N N . ASN A 1 91 ? 18.801 2.931 -8.784 1.00 76.38 91 ASN A N 1
ATOM 708 C CA . ASN A 1 91 ? 17.580 3.458 -8.172 1.00 76.38 91 ASN A CA 1
ATOM 709 C C . ASN A 1 91 ? 17.886 4.412 -7.014 1.00 76.38 91 ASN A C 1
ATOM 711 O O . ASN A 1 91 ? 17.227 5.441 -6.872 1.00 76.38 91 ASN A O 1
ATOM 715 N N . ARG A 1 92 ? 18.914 4.133 -6.208 1.00 82.31 92 ARG A N 1
ATOM 716 C CA . ARG A 1 92 ? 19.355 5.028 -5.131 1.00 82.31 92 ARG A CA 1
ATOM 717 C C . ARG A 1 92 ? 19.884 6.358 -5.668 1.00 82.31 92 ARG A C 1
ATOM 719 O O . ARG A 1 92 ? 19.568 7.400 -5.104 1.00 82.31 92 ARG A O 1
ATOM 726 N N . MET A 1 93 ? 20.650 6.341 -6.758 1.00 84.62 93 MET A N 1
ATOM 727 C CA . MET A 1 93 ? 21.132 7.563 -7.415 1.00 84.62 93 MET A CA 1
ATOM 728 C C . MET A 1 93 ? 19.988 8.376 -8.029 1.00 84.62 93 MET A C 1
ATOM 730 O O . MET A 1 93 ? 19.960 9.600 -7.907 1.00 84.62 93 MET A O 1
ATOM 734 N N . MET A 1 94 ? 19.012 7.708 -8.645 1.00 81.12 94 MET A N 1
ATOM 735 C CA . MET A 1 94 ? 17.834 8.382 -9.190 1.00 81.12 94 MET A CA 1
ATOM 736 C C . MET A 1 94 ? 16.975 8.978 -8.071 1.00 81.12 94 MET A C 1
ATOM 738 O O . MET A 1 94 ? 16.567 10.131 -8.146 1.00 81.12 94 MET A O 1
ATOM 742 N N . THR A 1 95 ? 16.754 8.242 -6.985 1.00 85.50 95 THR A N 1
ATOM 743 C CA . THR A 1 95 ? 15.913 8.702 -5.869 1.00 85.50 95 THR A CA 1
ATOM 744 C C . THR A 1 95 ? 16.581 9.739 -4.967 1.00 85.50 95 THR A C 1
ATOM 746 O O . THR A 1 95 ? 15.876 10.423 -4.228 1.00 85.50 95 THR A O 1
ATOM 749 N N . SER A 1 96 ? 17.904 9.913 -5.019 1.00 87.12 96 SER A N 1
ATOM 750 C CA . SER A 1 96 ? 18.620 10.884 -4.178 1.00 87.12 96 SER A CA 1
ATOM 751 C C . SER A 1 96 ? 18.620 12.317 -4.721 1.00 87.12 96 SER A C 1
ATOM 753 O O . SER A 1 96 ? 18.929 13.243 -3.972 1.00 87.12 96 SER A O 1
ATOM 755 N N . SER A 1 97 ? 18.251 12.532 -5.990 1.00 90.19 97 SER A N 1
ATOM 756 C CA . SER A 1 97 ? 18.208 13.863 -6.610 1.00 90.19 97 SER A CA 1
ATOM 757 C C . SER A 1 97 ? 16.810 14.195 -7.153 1.00 90.19 97 SER A C 1
ATOM 759 O O . SER A 1 97 ? 16.165 13.316 -7.722 1.00 90.19 97 SER A O 1
ATOM 761 N N . PRO A 1 98 ? 16.329 15.453 -7.068 1.00 86.06 98 PRO A N 1
ATOM 762 C CA . PRO A 1 98 ? 15.018 15.823 -7.616 1.00 86.06 98 PRO A CA 1
ATOM 763 C C . PRO A 1 98 ? 14.883 15.531 -9.118 1.00 86.06 98 PRO A C 1
ATOM 765 O O . PRO A 1 98 ? 13.841 15.073 -9.580 1.00 86.06 98 PRO A O 1
ATOM 768 N N . LYS A 1 99 ? 15.960 15.750 -9.885 1.00 86.44 99 LYS A N 1
ATOM 769 C CA . LYS A 1 99 ? 15.993 15.456 -11.324 1.00 86.44 99 LYS A CA 1
ATOM 770 C C . LYS A 1 99 ? 15.894 13.952 -11.594 1.00 86.44 99 LYS A C 1
ATOM 772 O O . LYS A 1 99 ? 15.129 13.553 -12.466 1.00 86.44 99 LYS A O 1
ATOM 777 N N . GLY A 1 100 ? 16.635 13.133 -10.846 1.00 80.06 100 GLY A N 1
ATOM 778 C CA . GLY A 1 100 ? 16.561 11.678 -10.957 1.00 80.06 100 GLY A CA 1
ATOM 779 C C . GLY A 1 100 ? 15.196 11.128 -10.535 1.00 80.06 100 GLY A C 1
ATOM 780 O O . GLY A 1 100 ? 14.676 10.234 -11.194 1.00 80.06 100 GLY A O 1
ATOM 781 N N . GLN A 1 101 ? 14.569 11.704 -9.503 1.00 77.44 101 GLN A N 1
ATOM 782 C CA . GLN A 1 101 ? 13.222 11.329 -9.066 1.00 77.44 101 GLN A CA 1
ATOM 783 C C . GLN A 1 101 ? 12.190 11.604 -10.159 1.00 77.44 101 GLN A C 1
ATOM 785 O O . GLN A 1 101 ? 11.361 10.742 -10.445 1.00 77.44 101 GLN A O 1
ATOM 790 N N . GLU A 1 102 ? 12.256 12.775 -10.802 1.00 75.88 102 GLU A N 1
ATOM 791 C CA . GLU A 1 102 ? 11.347 13.095 -11.904 1.00 75.88 102 GLU A CA 1
ATOM 792 C C . GLU A 1 102 ? 11.602 12.186 -13.113 1.00 75.88 102 GLU A C 1
ATOM 794 O O . GLU A 1 102 ? 10.651 11.683 -13.700 1.00 75.88 102 GLU A O 1
ATOM 799 N N . GLN A 1 103 ? 12.862 11.889 -13.450 1.00 76.94 103 GLN A N 1
ATOM 800 C CA . GLN A 1 103 ? 13.185 10.936 -14.519 1.00 76.94 103 GLN A CA 1
ATOM 801 C C . GLN A 1 103 ? 12.658 9.528 -14.222 1.00 76.94 103 GLN A C 1
ATOM 803 O O . GLN A 1 103 ? 12.040 8.908 -15.088 1.00 76.94 103 GLN A O 1
ATOM 808 N N . LEU A 1 104 ? 12.853 9.035 -12.998 1.00 77.88 104 LEU A N 1
ATOM 809 C CA . LEU A 1 104 ? 12.341 7.739 -12.563 1.00 77.88 104 LEU A CA 1
ATOM 810 C C . LEU A 1 104 ? 10.813 7.705 -12.627 1.00 77.88 104 LEU A C 1
ATOM 812 O O . LEU A 1 104 ? 10.240 6.741 -13.132 1.00 77.88 104 LEU A O 1
ATOM 816 N N . LYS A 1 105 ? 10.150 8.772 -12.173 1.00 77.06 105 LYS A N 1
ATOM 817 C CA . LYS A 1 105 ? 8.696 8.925 -12.251 1.00 77.06 105 LYS A CA 1
ATOM 818 C C . LYS A 1 105 ? 8.206 8.903 -13.699 1.00 77.06 105 LYS A C 1
ATOM 820 O O . LYS A 1 105 ? 7.309 8.127 -13.999 1.00 77.06 105 LYS A O 1
ATOM 825 N N . GLN A 1 106 ? 8.798 9.690 -14.597 1.00 74.88 106 GLN A N 1
ATOM 826 C CA . GLN A 1 106 ? 8.410 9.724 -16.014 1.00 74.88 106 GLN A CA 1
ATOM 827 C C . GLN A 1 106 ? 8.640 8.378 -16.710 1.00 74.88 106 GLN A C 1
ATOM 829 O O . GLN A 1 106 ? 7.773 7.905 -17.443 1.00 74.88 106 GLN A O 1
ATOM 834 N N . SER A 1 107 ? 9.770 7.723 -16.430 1.00 73.56 107 SER A N 1
ATOM 835 C CA . SER A 1 107 ? 10.062 6.375 -16.928 1.00 73.56 107 SER A CA 1
ATOM 836 C C . SER A 1 107 ? 9.019 5.366 -16.441 1.00 73.56 107 SER A C 1
ATOM 838 O O . SER A 1 107 ? 8.435 4.631 -17.235 1.00 73.56 107 SER A O 1
ATOM 840 N N . THR A 1 108 ? 8.696 5.404 -15.145 1.00 73.69 108 THR A N 1
ATOM 841 C CA . THR A 1 108 ? 7.677 4.535 -14.542 1.00 73.69 108 THR A CA 1
ATOM 842 C C . THR A 1 108 ? 6.301 4.777 -15.158 1.00 73.69 108 THR A C 1
ATOM 844 O O . THR A 1 108 ? 5.614 3.819 -15.497 1.00 73.69 108 THR A O 1
ATOM 847 N N . LEU A 1 109 ? 5.905 6.039 -15.344 1.00 73.88 109 LEU A N 1
ATOM 848 C CA . LEU A 1 109 ? 4.634 6.395 -15.980 1.00 73.88 109 LEU A CA 1
ATOM 849 C C . LEU A 1 109 ? 4.574 5.908 -17.429 1.00 73.88 109 LEU A C 1
ATOM 851 O O . LEU A 1 109 ? 3.587 5.298 -17.810 1.00 73.88 109 LEU A O 1
ATOM 855 N N . THR A 1 110 ? 5.650 6.079 -18.198 1.00 75.81 110 THR A N 1
ATOM 856 C CA . THR A 1 110 ? 5.717 5.613 -19.593 1.00 75.81 110 THR A CA 1
ATOM 857 C C . THR A 1 110 ? 5.557 4.095 -19.688 1.00 75.81 110 THR A C 1
ATOM 859 O O . THR A 1 110 ? 4.804 3.599 -20.524 1.00 75.81 110 THR A O 1
ATOM 862 N N . VAL A 1 111 ? 6.233 3.344 -18.810 1.00 71.62 111 VAL A N 1
ATOM 863 C CA . VAL A 1 111 ? 6.096 1.881 -18.744 1.00 71.62 111 VAL A CA 1
ATOM 864 C C . VAL A 1 111 ? 4.671 1.488 -18.356 1.00 71.62 111 VAL A C 1
ATOM 866 O O . VAL A 1 111 ? 4.085 0.616 -18.991 1.00 71.62 111 VAL A O 1
ATOM 869 N N . LEU A 1 112 ? 4.089 2.140 -17.346 1.00 71.56 112 LEU A N 1
ATOM 870 C CA . LEU A 1 112 ? 2.715 1.867 -16.919 1.00 71.56 112 LEU A CA 1
ATOM 871 C C . LEU A 1 112 ? 1.689 2.202 -18.005 1.00 71.56 112 LEU A C 1
ATOM 873 O O . LEU A 1 112 ? 0.734 1.448 -18.173 1.00 71.56 112 LEU A O 1
ATOM 877 N N . ASP A 1 113 ? 1.883 3.283 -18.756 1.00 72.44 113 ASP A N 1
ATOM 878 C CA . ASP A 1 113 ? 1.022 3.648 -19.880 1.00 72.44 113 ASP A CA 1
ATOM 879 C C . ASP A 1 113 ? 1.107 2.610 -21.003 1.00 72.44 113 ASP A C 1
ATOM 881 O O . ASP A 1 113 ? 0.071 2.211 -21.533 1.00 72.44 113 ASP A O 1
ATOM 885 N N . GLY A 1 114 ? 2.309 2.108 -21.309 1.00 74.88 114 GLY A N 1
ATOM 886 C CA . GLY A 1 114 ? 2.496 0.998 -22.247 1.00 74.88 114 GLY A CA 1
ATOM 887 C C . GLY A 1 114 ? 1.763 -0.272 -21.801 1.00 74.88 114 GLY A C 1
ATOM 888 O O . GLY A 1 114 ? 0.973 -0.828 -22.561 1.00 74.88 114 GLY A O 1
ATOM 889 N N . ILE A 1 115 ? 1.934 -0.669 -20.536 1.00 75.56 115 ILE A N 1
ATOM 890 C CA . ILE A 1 115 ? 1.25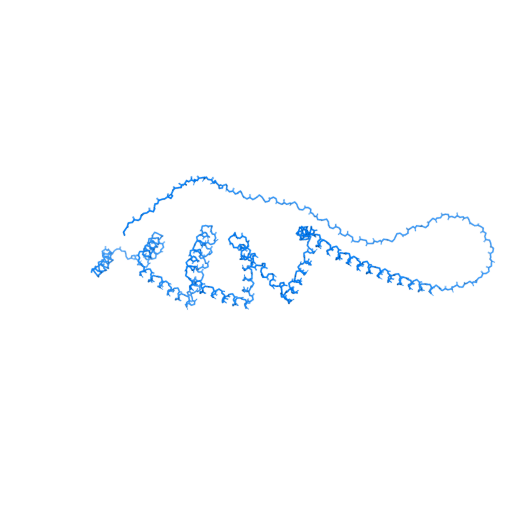7 -1.843 -19.960 1.00 75.56 115 ILE A CA 1
ATOM 891 C C . ILE A 1 115 ? -0.266 -1.657 -19.949 1.00 75.56 115 ILE A C 1
ATOM 893 O O . ILE A 1 115 ? -1.004 -2.598 -20.218 1.00 75.56 115 ILE A O 1
ATOM 897 N N . ASN A 1 116 ? -0.765 -0.455 -19.648 1.00 70.00 116 ASN A N 1
ATOM 898 C CA . ASN A 1 116 ? -2.202 -0.173 -19.635 1.00 70.00 116 ASN A CA 1
ATOM 899 C C . ASN A 1 116 ? -2.836 -0.250 -21.032 1.00 70.00 116 ASN A C 1
ATOM 901 O O . ASN A 1 116 ? -4.036 -0.513 -21.136 1.00 70.00 116 ASN A O 1
ATOM 905 N N . GLN A 1 117 ? -2.059 -0.022 -22.094 1.00 81.31 117 GLN A N 1
ATOM 906 C CA . GLN A 1 117 ? -2.524 -0.152 -23.475 1.00 81.31 117 GLN A CA 1
ATOM 907 C C . GLN A 1 117 ? -2.574 -1.617 -23.941 1.00 81.31 117 GLN A C 1
ATOM 909 O O . GLN A 1 117 ? -3.420 -1.950 -24.775 1.00 81.31 117 GLN A O 1
ATOM 914 N N . ASP A 1 118 ? -1.745 -2.507 -23.380 1.00 84.25 118 ASP A N 1
ATOM 915 C CA . ASP A 1 118 ? -1.787 -3.948 -23.654 1.00 84.25 118 ASP A CA 1
ATOM 916 C C . ASP A 1 118 ? -2.547 -4.721 -22.560 1.00 84.25 118 ASP A C 1
ATOM 918 O O . ASP A 1 118 ? -2.044 -5.043 -21.481 1.00 84.25 118 ASP A O 1
ATOM 922 N N . PHE A 1 119 ? -3.786 -5.109 -22.874 1.00 80.31 119 PHE A N 1
ATOM 923 C CA . PHE A 1 119 ? -4.646 -5.866 -21.961 1.00 80.31 119 PHE A CA 1
ATOM 924 C C . PHE A 1 119 ? -4.017 -7.178 -21.450 1.00 80.31 119 PHE A C 1
ATOM 926 O O . PHE A 1 119 ? -4.276 -7.587 -20.311 1.00 80.31 119 PHE A O 1
ATOM 933 N N . ASN A 1 120 ? -3.212 -7.865 -22.266 1.00 84.38 120 ASN A N 1
ATOM 934 C CA . ASN A 1 120 ? -2.586 -9.124 -21.866 1.00 84.38 120 ASN A CA 1
ATOM 935 C C . ASN A 1 120 ? -1.445 -8.881 -20.878 1.00 84.38 120 ASN A C 1
ATOM 937 O O . ASN A 1 120 ? -1.345 -9.607 -19.881 1.00 84.38 120 ASN A O 1
ATOM 941 N N . GLU A 1 121 ? -0.633 -7.850 -21.113 1.00 77.75 121 GLU A N 1
ATOM 942 C CA . GLU A 1 121 ? 0.428 -7.445 -20.189 1.00 77.75 121 GLU A CA 1
ATOM 943 C C . GLU A 1 121 ? -0.150 -6.950 -18.866 1.00 77.75 121 GLU A C 1
ATOM 945 O O . GLU A 1 121 ? 0.261 -7.431 -17.808 1.00 77.75 121 GLU A O 1
ATOM 950 N N . LEU A 1 122 ? -1.180 -6.099 -18.903 1.00 74.12 1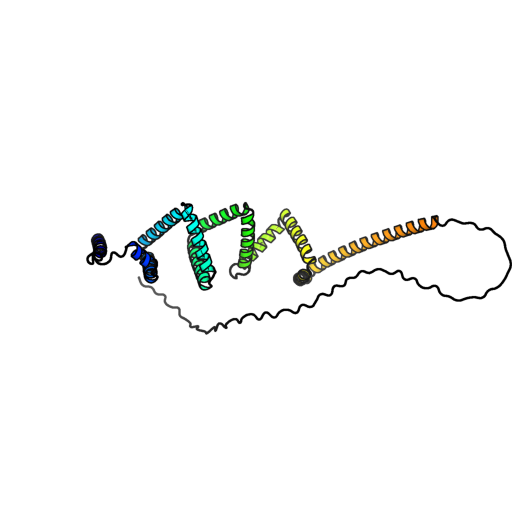22 LEU A N 1
ATOM 951 C CA . LEU A 1 122 ? -1.876 -5.634 -17.703 1.00 74.12 122 LEU A CA 1
ATOM 952 C C . LEU A 1 122 ? -2.413 -6.805 -16.871 1.00 74.12 122 LEU A C 1
ATOM 954 O O . LEU A 1 122 ? -2.254 -6.852 -15.644 1.00 74.12 122 LEU A O 1
ATOM 958 N N . ARG A 1 123 ? -3.026 -7.796 -17.529 1.00 78.69 123 ARG A N 1
ATOM 959 C CA . ARG A 1 123 ? -3.525 -9.004 -16.861 1.00 78.69 123 ARG A CA 1
ATOM 960 C C . ARG A 1 123 ? -2.389 -9.842 -16.275 1.00 78.69 123 ARG A C 1
ATOM 962 O O . ARG A 1 123 ? -2.549 -10.397 -15.184 1.00 78.69 123 ARG A O 1
ATOM 969 N N . SER A 1 124 ? -1.266 -9.951 -16.983 1.00 81.00 124 SER A N 1
ATOM 970 C CA . SER A 1 124 ? -0.069 -10.650 -16.509 1.00 81.00 124 SER A CA 1
ATOM 971 C C . SER A 1 124 ? 0.512 -9.971 -15.267 1.00 81.00 124 SER A C 1
ATOM 973 O O . SER A 1 124 ? 0.660 -10.622 -14.231 1.00 81.00 124 SER A O 1
ATOM 975 N N . LEU A 1 125 ? 0.717 -8.652 -15.318 1.00 77.88 125 LEU A N 1
ATOM 976 C CA . LEU A 1 125 ? 1.200 -7.848 -14.196 1.00 77.88 125 LEU A CA 1
ATOM 977 C C . LEU A 1 125 ? 0.277 -7.981 -12.982 1.00 77.88 125 LEU A C 1
ATOM 979 O O . LEU A 1 125 ? 0.741 -8.259 -11.878 1.00 77.88 125 LEU A O 1
ATOM 983 N N . THR A 1 126 ? -1.037 -7.876 -13.193 1.00 77.38 126 THR A N 1
ATOM 984 C CA . THR A 1 126 ? -2.037 -8.049 -12.129 1.00 77.38 126 THR A CA 1
ATOM 985 C C . THR A 1 126 ? -1.926 -9.431 -11.479 1.00 77.38 126 THR A C 1
ATOM 987 O O . THR A 1 126 ? -2.007 -9.560 -10.255 1.00 77.38 126 THR A O 1
ATOM 990 N N . ARG A 1 127 ? -1.707 -10.487 -12.275 1.00 82.56 127 ARG A N 1
ATOM 991 C CA . ARG A 1 127 ? -1.520 -11.851 -11.762 1.00 82.56 127 ARG A CA 1
ATOM 992 C C . ARG A 1 127 ? -0.229 -11.975 -10.951 1.00 82.56 127 ARG A C 1
ATOM 994 O O . ARG A 1 127 ? -0.269 -12.569 -9.875 1.00 82.56 127 ARG A O 1
ATOM 1001 N N . ILE A 1 128 ? 0.881 -11.422 -11.440 1.00 77.00 128 ILE A N 1
ATOM 1002 C CA . ILE A 1 128 ? 2.181 -11.442 -10.751 1.00 77.00 128 ILE A CA 1
ATOM 1003 C C . ILE A 1 128 ? 2.082 -10.694 -9.420 1.00 77.00 128 ILE A C 1
ATOM 1005 O O . ILE A 1 128 ? 2.448 -11.242 -8.381 1.00 77.00 128 ILE A O 1
ATOM 1009 N N . GLN A 1 129 ? 1.499 -9.493 -9.418 1.00 76.19 129 GLN A N 1
ATOM 1010 C CA . GLN A 1 129 ? 1.267 -8.724 -8.195 1.00 76.19 129 GLN A CA 1
ATOM 1011 C C . GLN A 1 129 ? 0.377 -9.484 -7.206 1.00 76.19 129 GLN A C 1
ATOM 1013 O O . GLN A 1 129 ? 0.683 -9.536 -6.015 1.00 76.19 129 GLN A O 1
ATOM 1018 N N . ALA A 1 130 ? -0.699 -10.122 -7.676 1.00 79.31 130 ALA A N 1
ATOM 1019 C CA . ALA A 1 130 ? -1.566 -10.925 -6.818 1.00 79.31 130 ALA A CA 1
ATOM 1020 C C . ALA A 1 130 ? -0.836 -12.140 -6.217 1.00 79.31 130 ALA A C 1
ATOM 1022 O O . ALA A 1 130 ? -1.026 -12.442 -5.039 1.00 79.31 130 ALA A O 1
ATOM 1023 N N . ALA A 1 131 ? 0.001 -12.830 -6.997 1.00 80.62 131 ALA A N 1
ATOM 1024 C CA . ALA A 1 131 ? 0.797 -13.961 -6.525 1.00 80.62 131 ALA A CA 1
ATOM 1025 C C . ALA A 1 131 ? 1.851 -13.524 -5.496 1.00 80.62 131 ALA A C 1
ATOM 1027 O O . ALA A 1 131 ? 1.922 -14.109 -4.416 1.00 80.62 131 ALA A O 1
ATOM 1028 N N . SER A 1 132 ? 2.586 -12.447 -5.786 1.00 74.31 132 SER A N 1
ATOM 1029 C CA . SER A 1 132 ? 3.575 -11.860 -4.877 1.00 74.31 132 SER A CA 1
ATOM 1030 C C . SER A 1 132 ? 2.934 -11.436 -3.553 1.00 74.31 132 SER A C 1
ATOM 1032 O O . SER A 1 132 ? 3.403 -11.831 -2.487 1.00 74.31 132 SER A O 1
ATOM 1034 N N . ARG A 1 133 ? 1.784 -10.746 -3.596 1.00 76.31 133 ARG A N 1
ATOM 1035 C CA . ARG A 1 133 ? 1.026 -10.377 -2.389 1.00 76.31 133 ARG A CA 1
ATOM 1036 C C . ARG A 1 133 ? 0.582 -11.604 -1.592 1.00 76.31 133 ARG A C 1
ATOM 1038 O O . ARG A 1 133 ? 0.702 -11.600 -0.372 1.00 76.31 133 ARG A O 1
ATOM 1045 N N . ARG A 1 134 ? 0.099 -12.668 -2.246 1.00 83.75 134 ARG A N 1
ATOM 1046 C CA . ARG A 1 134 ? -0.278 -13.917 -1.553 1.00 83.75 134 ARG A CA 1
ATOM 1047 C C . ARG A 1 134 ? 0.912 -14.556 -0.848 1.00 83.75 134 ARG A C 1
ATOM 1049 O O . ARG A 1 134 ? 0.775 -14.949 0.305 1.00 83.75 134 ARG A O 1
ATOM 1056 N N . GLN A 1 135 ? 2.059 -14.636 -1.516 1.00 81.19 135 GLN A N 1
ATOM 1057 C CA . GLN A 1 135 ? 3.277 -15.198 -0.937 1.00 81.19 135 GLN A CA 1
ATOM 1058 C C . GLN A 1 135 ? 3.763 -14.355 0.246 1.00 81.19 135 GLN A C 1
ATOM 1060 O O . GLN A 1 135 ? 4.004 -14.875 1.332 1.00 81.19 135 GLN A O 1
ATOM 1065 N N . ALA A 1 136 ? 3.803 -13.039 0.087 1.00 77.50 136 ALA A N 1
ATOM 1066 C CA . ALA A 1 136 ? 4.255 -12.132 1.129 1.00 77.50 136 ALA A CA 1
ATOM 1067 C C . ALA A 1 136 ? 3.318 -12.054 2.349 1.00 77.50 136 ALA A C 1
ATOM 1069 O O . ALA A 1 136 ? 3.773 -11.731 3.436 1.00 77.50 136 ALA A O 1
ATOM 1070 N N . VAL A 1 137 ? 2.029 -12.399 2.226 1.00 80.44 137 VAL A N 1
ATOM 1071 C CA . VAL A 1 137 ? 1.129 -12.540 3.392 1.00 80.44 137 VAL A CA 1
ATOM 1072 C C . VAL A 1 137 ? 1.499 -13.749 4.266 1.00 80.44 137 VAL A C 1
ATOM 1074 O O . VAL A 1 137 ? 1.226 -13.743 5.474 1.00 80.44 137 VAL A O 1
ATOM 1077 N N . THR A 1 138 ? 2.110 -14.783 3.676 1.00 86.88 138 THR A N 1
ATOM 1078 C CA . THR A 1 138 ? 2.562 -15.978 4.412 1.00 86.88 138 THR A CA 1
ATOM 1079 C C . THR A 1 138 ? 3.886 -15.764 5.142 1.00 86.88 138 THR A C 1
ATOM 1081 O O . THR A 1 138 ? 4.111 -16.384 6.179 1.00 86.88 138 THR A O 1
ATOM 1084 N N . ASP A 1 139 ? 4.713 -14.838 4.661 1.00 91.00 139 ASP A N 1
ATOM 1085 C CA . ASP A 1 139 ? 5.968 -14.432 5.286 1.00 91.00 139 ASP A CA 1
ATOM 1086 C C . ASP A 1 139 ? 5.717 -13.344 6.347 1.00 91.00 139 ASP A C 1
ATOM 1088 O O . ASP A 1 139 ? 5.021 -12.357 6.106 1.00 91.00 139 ASP A O 1
ATOM 1092 N N . ALA A 1 140 ? 6.241 -13.529 7.561 1.00 83.25 140 ALA A N 1
ATOM 1093 C CA . ALA A 1 140 ? 5.955 -12.626 8.672 1.00 83.25 140 ALA A CA 1
ATOM 1094 C C . ALA A 1 140 ? 6.592 -11.236 8.523 1.00 83.25 140 ALA A C 1
ATOM 1096 O O . ALA A 1 140 ? 5.974 -10.255 8.947 1.00 83.25 140 ALA A O 1
ATOM 1097 N N . GLU A 1 141 ? 7.783 -11.148 7.932 1.00 82.69 141 GLU A N 1
ATOM 1098 C CA . GLU A 1 141 ? 8.497 -9.886 7.739 1.00 82.69 141 GLU A CA 1
ATOM 1099 C C . GLU A 1 141 ? 7.892 -9.109 6.568 1.00 82.69 141 GLU A C 1
ATOM 1101 O O . GLU A 1 141 ? 7.530 -7.937 6.715 1.00 82.69 141 GLU A O 1
ATOM 1106 N N . LEU A 1 142 ? 7.667 -9.785 5.437 1.00 77.62 142 LEU A N 1
ATOM 1107 C CA . LEU A 1 142 ? 7.074 -9.162 4.251 1.00 77.62 142 LEU A CA 1
ATOM 1108 C C . LEU A 1 142 ? 5.630 -8.715 4.488 1.00 77.62 142 LEU A C 1
ATOM 1110 O O . LEU A 1 142 ? 5.212 -7.674 3.975 1.00 77.62 142 LEU A O 1
ATOM 1114 N N . ARG A 1 143 ? 4.867 -9.451 5.303 1.00 81.44 143 ARG A N 1
ATOM 1115 C CA . ARG A 1 143 ? 3.490 -9.084 5.650 1.00 81.44 143 ARG A CA 1
ATOM 1116 C C . ARG A 1 143 ? 3.405 -7.690 6.262 1.00 81.44 143 ARG A C 1
ATOM 1118 O O . ARG A 1 143 ? 2.517 -6.931 5.884 1.00 81.44 143 ARG A O 1
ATOM 1125 N N . ASN A 1 144 ? 4.311 -7.330 7.171 1.00 77.56 144 ASN A N 1
ATOM 1126 C CA . ASN A 1 144 ? 4.295 -6.002 7.790 1.00 77.56 144 ASN A CA 1
ATOM 1127 C C . ASN A 1 144 ? 4.625 -4.900 6.778 1.00 77.56 144 ASN A C 1
ATOM 1129 O O . ASN A 1 144 ? 3.934 -3.881 6.746 1.00 77.56 144 ASN A O 1
ATOM 1133 N N . VAL A 1 145 ? 5.617 -5.130 5.913 1.00 77.31 145 VAL A N 1
ATOM 1134 C CA . VAL A 1 145 ? 6.004 -4.179 4.858 1.00 77.31 145 VAL A CA 1
ATOM 1135 C C . VAL A 1 145 ? 4.847 -3.946 3.884 1.00 77.31 145 VAL A C 1
ATOM 1137 O O . VAL A 1 145 ? 4.498 -2.799 3.609 1.00 77.31 145 VAL A O 1
ATOM 1140 N N . ILE A 1 146 ? 4.181 -5.010 3.425 1.00 74.94 146 ILE A N 1
ATOM 1141 C CA . ILE A 1 146 ? 3.030 -4.892 2.518 1.00 74.94 146 ILE A CA 1
ATOM 1142 C C . ILE A 1 146 ? 1.845 -4.205 3.187 1.00 74.94 146 ILE A C 1
ATOM 1144 O O . ILE A 1 146 ? 1.167 -3.401 2.550 1.00 74.94 146 ILE A O 1
ATOM 1148 N N . LEU A 1 147 ? 1.564 -4.501 4.458 1.00 75.56 147 LEU A N 1
ATOM 1149 C CA . LEU A 1 147 ? 0.490 -3.820 5.179 1.00 75.56 147 LEU A CA 1
ATOM 1150 C C . LEU A 1 147 ? 0.772 -2.319 5.292 1.00 75.56 147 LEU A C 1
ATOM 1152 O O . LEU A 1 147 ? -0.119 -1.515 5.022 1.00 75.56 147 LEU A O 1
ATOM 1156 N N . GLN A 1 148 ? 2.007 -1.936 5.619 1.00 75.56 148 GLN A N 1
ATOM 1157 C CA . GLN A 1 148 ? 2.411 -0.534 5.674 1.00 75.56 148 GLN A CA 1
ATOM 1158 C C . GLN A 1 148 ? 2.309 0.141 4.300 1.00 75.56 148 GLN A C 1
ATOM 1160 O O . GLN A 1 148 ? 1.759 1.240 4.202 1.00 75.56 148 GLN A O 1
ATOM 1165 N N . GLN A 1 149 ? 2.770 -0.528 3.241 1.00 78.38 149 GLN A N 1
ATOM 1166 C CA . GLN A 1 149 ? 2.650 -0.038 1.871 1.00 78.38 149 GLN A CA 1
ATOM 1167 C C . GLN A 1 149 ? 1.181 0.149 1.471 1.00 78.38 149 GLN A C 1
ATOM 1169 O O . GLN A 1 149 ? 0.823 1.209 0.974 1.00 78.38 149 GLN A O 1
ATOM 1174 N N . ASN A 1 150 ? 0.303 -0.818 1.751 1.00 75.56 150 ASN A N 1
ATOM 1175 C CA . ASN A 1 150 ? -1.126 -0.712 1.441 1.00 75.56 150 ASN A CA 1
ATOM 1176 C C . ASN A 1 150 ? -1.785 0.472 2.161 1.00 75.56 150 ASN A C 1
ATOM 1178 O O . ASN A 1 150 ? -2.618 1.161 1.576 1.00 75.56 150 ASN A O 1
ATOM 1182 N N . VAL A 1 151 ? -1.412 0.732 3.419 1.00 76.38 151 VAL A N 1
ATOM 1183 C CA . VAL A 1 151 ? -1.912 1.898 4.166 1.00 76.38 151 VAL A CA 1
ATOM 1184 C C . VAL A 1 151 ? -1.458 3.200 3.504 1.00 76.38 151 VAL A C 1
ATOM 1186 O O . VAL A 1 151 ? -2.258 4.123 3.353 1.00 76.38 151 VAL A O 1
ATOM 1189 N N . GLN A 1 152 ? -0.199 3.277 3.069 1.00 77.88 152 GLN A N 1
ATOM 1190 C CA . GLN A 1 152 ? 0.325 4.443 2.354 1.00 77.88 152 GLN A CA 1
ATOM 1191 C C . GLN A 1 152 ? -0.349 4.626 0.988 1.00 77.88 152 GLN A C 1
ATOM 1193 O O . GLN A 1 152 ? -0.780 5.732 0.671 1.00 77.88 152 GLN A O 1
ATOM 1198 N N . GLU A 1 153 ? -0.509 3.555 0.208 1.00 79.00 153 GLU A N 1
ATOM 1199 C CA . GLU A 1 153 ? -1.213 3.567 -1.080 1.00 79.00 153 GLU A CA 1
ATOM 1200 C C . GLU A 1 153 ? -2.662 4.030 -0.914 1.00 79.00 153 GLU A C 1
ATOM 1202 O O . GLU A 1 153 ? -3.135 4.882 -1.666 1.00 79.00 153 GLU A O 1
ATOM 1207 N N . GLN A 1 154 ? -3.362 3.531 0.107 1.00 76.31 154 GLN A N 1
ATOM 1208 C CA . GLN A 1 154 ? -4.725 3.955 0.406 1.00 76.31 154 GLN A CA 1
ATOM 1209 C C . GLN A 1 154 ? -4.777 5.433 0.806 1.00 76.31 154 GLN A C 1
ATOM 1211 O O . GLN A 1 154 ? -5.665 6.153 0.350 1.00 76.31 154 GLN A O 1
ATOM 1216 N N . ALA A 1 155 ? -3.828 5.906 1.616 1.00 78.56 155 ALA A N 1
ATOM 1217 C CA . ALA A 1 155 ? -3.737 7.316 1.983 1.00 78.56 155 ALA A CA 1
ATOM 1218 C C . ALA A 1 155 ? -3.486 8.204 0.753 1.00 78.56 155 ALA A C 1
ATOM 1220 O O . ALA A 1 155 ? -4.149 9.229 0.591 1.00 78.56 155 ALA A O 1
ATOM 1221 N N . LEU A 1 156 ? -2.586 7.805 -0.147 1.00 79.38 156 LEU A N 1
ATOM 1222 C CA . LEU A 1 156 ? -2.339 8.516 -1.403 1.00 79.38 156 LEU A CA 1
ATOM 1223 C C . LEU A 1 156 ? -3.592 8.535 -2.284 1.00 79.38 156 LEU A C 1
ATOM 1225 O O . LEU A 1 156 ? -3.999 9.594 -2.759 1.00 79.38 156 LEU A O 1
ATOM 1229 N N . ALA A 1 157 ? -4.255 7.389 -2.442 1.00 78.88 157 ALA A N 1
ATOM 1230 C CA . ALA A 1 157 ? -5.459 7.281 -3.254 1.00 78.88 157 ALA A CA 1
ATOM 1231 C C . ALA A 1 157 ? -6.632 8.096 -2.679 1.00 78.88 157 ALA A C 1
ATOM 1233 O O . ALA A 1 157 ? -7.396 8.689 -3.434 1.00 78.88 157 ALA A O 1
ATOM 1234 N N . LEU A 1 158 ? -6.759 8.190 -1.351 1.00 80.75 158 LEU A N 1
ATOM 1235 C CA . LEU A 1 158 ? -7.770 9.023 -0.690 1.00 80.75 158 LEU A CA 1
ATOM 1236 C C . LEU A 1 158 ? -7.528 10.529 -0.861 1.00 80.75 158 LEU A C 1
ATOM 1238 O O . LEU A 1 158 ? -8.496 11.292 -0.831 1.00 80.75 158 LEU A O 1
ATOM 1242 N N . ASN A 1 159 ? -6.274 10.945 -1.046 1.00 81.44 159 ASN A N 1
ATOM 1243 C CA . ASN A 1 159 ? -5.887 12.348 -1.213 1.00 81.44 159 ASN A CA 1
ATOM 1244 C C . ASN A 1 159 ? -5.788 12.785 -2.684 1.00 81.44 159 ASN A C 1
ATOM 1246 O O . ASN A 1 159 ? -5.730 13.980 -2.965 1.00 81.44 159 ASN A O 1
ATOM 1250 N N . HIS A 1 160 ? -5.790 11.849 -3.633 1.00 85.88 160 HIS A N 1
ATOM 1251 C CA . HIS A 1 160 ? -5.682 12.158 -5.055 1.00 85.88 160 HIS A CA 1
ATOM 1252 C C . HIS A 1 160 ? -7.056 12.436 -5.691 1.00 85.88 160 HIS A C 1
ATOM 1254 O O . HIS A 1 160 ? -8.006 11.664 -5.537 1.00 85.88 160 HIS A O 1
ATOM 1260 N N . ALA A 1 161 ? -7.172 13.533 -6.448 1.00 85.00 161 ALA A N 1
ATOM 1261 C CA . ALA A 1 161 ? -8.452 14.015 -6.977 1.00 85.00 161 ALA A CA 1
ATOM 1262 C C . ALA A 1 161 ? -9.185 12.970 -7.839 1.00 85.00 161 ALA A C 1
ATOM 1264 O O . ALA A 1 161 ? -10.381 12.759 -7.656 1.00 85.00 161 ALA A O 1
ATOM 1265 N N . ALA A 1 162 ? -8.465 12.263 -8.717 1.00 82.88 162 ALA A N 1
ATOM 1266 C CA . ALA A 1 162 ? -9.074 11.317 -9.656 1.00 82.88 162 ALA A CA 1
ATOM 1267 C C . ALA A 1 162 ? -9.498 9.974 -9.029 1.00 82.88 162 ALA A C 1
ATOM 1269 O O . ALA A 1 162 ? -10.350 9.282 -9.577 1.00 82.88 162 ALA A O 1
ATOM 1270 N N . THR A 1 163 ? -8.905 9.572 -7.900 1.00 80.50 163 THR A N 1
ATOM 1271 C CA . THR A 1 163 ? -9.112 8.233 -7.308 1.00 80.50 163 THR A CA 1
ATOM 1272 C C . THR A 1 163 ? -9.864 8.279 -5.982 1.00 80.50 163 THR A C 1
ATOM 1274 O O . THR A 1 163 ? -10.543 7.312 -5.630 1.00 80.50 163 THR A O 1
ATOM 1277 N N . SER A 1 164 ? -9.826 9.413 -5.277 1.00 85.75 164 SER A N 1
ATOM 1278 C CA . SER A 1 164 ? -10.407 9.554 -3.940 1.00 85.75 164 SER A CA 1
ATOM 1279 C C . SER A 1 164 ? -11.898 9.237 -3.882 1.00 85.75 164 SER A C 1
ATOM 1281 O O . SER A 1 164 ? -12.340 8.593 -2.930 1.00 85.75 164 SER A O 1
ATOM 1283 N N . GLN A 1 165 ? -12.681 9.641 -4.887 1.00 87.19 165 GLN A N 1
ATOM 1284 C CA . GLN A 1 165 ? -14.122 9.386 -4.917 1.00 87.19 165 GLN A CA 1
ATOM 1285 C C . GLN A 1 165 ? -14.426 7.885 -4.983 1.00 87.19 165 GLN A C 1
ATOM 1287 O O . GLN A 1 165 ? -15.187 7.384 -4.157 1.00 87.19 165 GLN A O 1
ATOM 1292 N N . ASN A 1 166 ? -13.772 7.161 -5.893 1.00 83.06 166 ASN A N 1
ATOM 1293 C CA . ASN A 1 166 ? -13.971 5.721 -6.064 1.00 83.06 166 ASN A CA 1
ATOM 1294 C C . ASN A 1 166 ? -13.536 4.942 -4.816 1.00 83.06 166 ASN A C 1
ATOM 1296 O O . ASN A 1 166 ? -14.226 4.017 -4.389 1.00 83.06 166 ASN A O 1
ATOM 1300 N N . VAL A 1 167 ? -12.426 5.339 -4.182 1.00 81.50 167 VAL A N 1
ATOM 1301 C CA . VAL A 1 167 ? -11.953 4.704 -2.940 1.00 81.50 167 VAL A CA 1
ATOM 1302 C C . VAL A 1 167 ? -12.921 4.959 -1.783 1.00 81.50 167 VAL A C 1
ATOM 1304 O O . VAL A 1 167 ? -13.228 4.032 -1.029 1.00 81.50 167 VAL A O 1
ATOM 1307 N N . LYS A 1 168 ? -13.447 6.183 -1.647 1.00 86.19 168 LYS A N 1
ATOM 1308 C CA . LYS A 1 168 ? -14.469 6.514 -0.640 1.00 86.19 168 LYS A CA 1
ATOM 1309 C C . LYS A 1 168 ? -15.747 5.711 -0.871 1.00 86.19 168 LYS A C 1
ATOM 1311 O O . LYS A 1 168 ? -16.253 5.105 0.068 1.00 86.19 168 LYS A O 1
ATOM 1316 N N . GLU A 1 169 ? -16.234 5.646 -2.108 1.00 88.31 169 GLU A N 1
ATOM 1317 C CA . GLU A 1 169 ? -17.429 4.874 -2.456 1.00 88.31 169 GLU A CA 1
ATOM 1318 C C . GLU A 1 169 ? -17.244 3.379 -2.171 1.00 88.31 169 GLU A C 1
ATOM 1320 O O . GLU A 1 169 ? -18.107 2.759 -1.549 1.00 88.31 169 GLU A O 1
ATOM 1325 N N . LEU A 1 170 ? -16.101 2.802 -2.551 1.00 85.12 170 LEU A N 1
ATOM 1326 C CA . LEU A 1 170 ? -15.774 1.410 -2.246 1.00 85.12 170 LEU A CA 1
ATOM 1327 C C . LEU A 1 170 ? -15.713 1.164 -0.733 1.00 85.12 170 LEU A C 1
ATOM 1329 O O . LEU A 1 170 ? -16.237 0.160 -0.247 1.00 85.12 170 LEU A O 1
ATOM 1333 N N . SER A 1 171 ? -15.121 2.093 0.020 1.00 84.19 171 SER A N 1
ATOM 1334 C CA . SER A 1 171 ? -15.040 2.017 1.484 1.00 84.19 171 SER A CA 1
ATOM 1335 C C . SER A 1 171 ? -16.433 2.055 2.123 1.00 84.19 171 SER A C 1
ATOM 1337 O O . SER A 1 171 ? -16.728 1.264 3.022 1.00 84.19 171 SER A O 1
ATOM 1339 N N . LEU A 1 172 ? -17.327 2.913 1.620 1.00 89.38 172 LEU A N 1
ATOM 1340 C CA . LEU A 1 172 ? -18.720 2.995 2.068 1.00 89.38 172 LEU A CA 1
ATOM 1341 C C . LEU A 1 172 ? -19.512 1.732 1.715 1.00 89.38 172 LEU A C 1
ATOM 1343 O O . LEU A 1 172 ? -20.204 1.196 2.579 1.00 89.38 172 LEU A O 1
ATOM 1347 N N . LYS A 1 173 ? -19.376 1.211 0.489 1.00 89.56 173 LYS A N 1
ATOM 1348 C CA . LYS A 1 173 ? -20.005 -0.054 0.068 1.00 89.56 173 LYS A CA 1
ATOM 1349 C C . LYS A 1 173 ? -19.537 -1.225 0.925 1.00 89.56 173 LYS A C 1
ATOM 1351 O O . LYS A 1 173 ? -20.360 -2.013 1.378 1.00 89.56 173 LYS A O 1
ATOM 1356 N N . THR A 1 174 ? -18.237 -1.299 1.203 1.00 85.69 174 THR A N 1
ATOM 1357 C CA . THR A 1 174 ? -17.651 -2.332 2.068 1.00 85.69 174 THR A CA 1
ATOM 1358 C C . THR A 1 174 ? -18.202 -2.229 3.486 1.00 85.69 174 THR A C 1
ATOM 1360 O O . THR A 1 174 ? -18.662 -3.221 4.043 1.00 85.69 174 THR A O 1
ATOM 1363 N N . THR A 1 175 ? -18.241 -1.020 4.050 1.00 88.38 175 THR A N 1
ATOM 1364 C CA . THR A 1 175 ? -18.814 -0.781 5.383 1.00 88.38 175 THR A CA 1
ATOM 1365 C C . THR A 1 175 ? -20.296 -1.152 5.422 1.00 88.38 175 THR A C 1
ATOM 1367 O O . THR A 1 175 ? -20.738 -1.817 6.353 1.00 88.38 175 THR A O 1
ATOM 1370 N N . SER A 1 176 ? -21.065 -0.789 4.394 1.00 89.88 176 SER A N 1
ATOM 1371 C CA . SER A 1 176 ? -22.479 -1.153 4.280 1.00 89.88 176 SER A CA 1
ATOM 1372 C C . SER A 1 176 ? -22.675 -2.671 4.202 1.00 89.88 176 SER A C 1
ATOM 1374 O O . SER A 1 176 ? -23.506 -3.212 4.928 1.00 89.88 176 SER A O 1
ATOM 1376 N N . ALA A 1 177 ? -21.870 -3.373 3.400 1.00 89.81 177 ALA A N 1
ATOM 1377 C CA . ALA A 1 177 ? -21.896 -4.831 3.319 1.00 89.81 177 ALA A CA 1
ATOM 1378 C C . ALA A 1 177 ? -21.570 -5.485 4.673 1.00 89.81 177 ALA A C 1
ATOM 1380 O O . ALA A 1 177 ? -22.296 -6.375 5.107 1.00 89.81 177 ALA A O 1
ATOM 1381 N N . ILE A 1 178 ? -20.548 -4.989 5.381 1.00 88.19 178 ILE A N 1
ATOM 1382 C CA . ILE A 1 178 ? -20.200 -5.448 6.735 1.00 88.19 178 ILE A CA 1
ATOM 1383 C C . ILE A 1 178 ? -21.360 -5.223 7.711 1.00 88.19 178 ILE A C 1
ATOM 1385 O O . ILE A 1 178 ? -21.667 -6.103 8.508 1.00 88.19 178 ILE A O 1
ATOM 1389 N N . MET A 1 179 ? -22.027 -4.067 7.651 1.00 90.25 179 MET A N 1
ATOM 1390 C CA . MET A 1 179 ? -23.157 -3.748 8.531 1.00 90.25 179 MET A CA 1
ATOM 1391 C C . MET A 1 179 ? -24.405 -4.598 8.253 1.00 90.25 179 MET A C 1
ATOM 1393 O O . MET A 1 179 ? -25.235 -4.755 9.150 1.00 90.25 179 MET A O 1
ATOM 1397 N N . ASN A 1 180 ? -24.535 -5.159 7.050 1.00 92.69 180 ASN A N 1
ATOM 1398 C CA . ASN A 1 180 ? -25.618 -6.077 6.690 1.00 92.69 180 ASN A CA 1
ATOM 1399 C C . ASN A 1 180 ? -25.308 -7.543 7.045 1.00 92.69 180 ASN A C 1
ATOM 1401 O O . ASN A 1 180 ? -26.223 -8.363 7.104 1.00 92.69 180 ASN A O 1
ATOM 1405 N N . ASP A 1 181 ? -24.046 -7.878 7.319 1.00 96.12 181 ASP A N 1
ATOM 1406 C CA . ASP A 1 181 ? -23.632 -9.200 7.787 1.00 96.12 181 ASP A CA 1
ATOM 1407 C C . ASP A 1 181 ? -23.658 -9.261 9.324 1.00 96.12 181 ASP A C 1
ATOM 1409 O O . ASP A 1 181 ? -22.975 -8.503 10.007 1.00 96.12 181 ASP A O 1
ATOM 1413 N N . ASN A 1 182 ? -24.439 -10.176 9.907 1.00 89.88 182 ASN A N 1
ATOM 1414 C CA . ASN A 1 182 ? -24.615 -10.239 11.364 1.00 89.88 182 ASN A CA 1
ATOM 1415 C C . ASN A 1 182 ? -23.316 -10.542 12.137 1.00 89.88 182 ASN A C 1
ATOM 1417 O O . ASN A 1 182 ? -23.134 -10.035 13.252 1.00 89.88 182 ASN A O 1
ATOM 1421 N N . VAL A 1 183 ? -22.424 -11.359 11.571 1.00 93.38 183 VAL A N 1
ATOM 1422 C CA . VAL A 1 183 ? -21.172 -11.774 12.218 1.00 93.38 183 VAL A CA 1
ATOM 1423 C C . VAL A 1 183 ? -20.158 -10.640 12.125 1.00 93.38 183 VAL A C 1
ATOM 1425 O O . VAL A 1 183 ? -19.615 -10.201 13.145 1.00 93.38 183 VAL A O 1
ATOM 1428 N N . LEU A 1 184 ? -19.955 -10.109 10.919 1.00 88.25 184 LEU A N 1
ATOM 1429 C CA . LEU A 1 184 ? -18.993 -9.039 10.676 1.00 88.25 184 LEU A CA 1
ATOM 1430 C C . LEU A 1 184 ? -19.433 -7.725 11.324 1.00 88.25 184 LEU A C 1
ATOM 1432 O O . LEU A 1 184 ? -18.593 -7.050 11.918 1.00 88.25 184 LEU A O 1
ATOM 1436 N N . ARG A 1 185 ? -20.733 -7.397 11.322 1.00 91.56 185 ARG A N 1
ATOM 1437 C CA . ARG A 1 185 ? -21.279 -6.240 12.051 1.00 91.56 185 ARG A CA 1
ATOM 1438 C C . ARG A 1 185 ? -20.911 -6.291 13.525 1.00 91.56 185 ARG A C 1
ATOM 1440 O O . ARG A 1 185 ? -20.451 -5.297 14.076 1.00 91.56 185 ARG A O 1
ATOM 1447 N N . THR A 1 186 ? -21.106 -7.439 14.173 1.00 87.75 186 THR A N 1
ATOM 1448 C CA . THR A 1 186 ? -20.801 -7.592 15.603 1.00 87.75 186 THR A CA 1
ATOM 1449 C C . THR A 1 186 ? -19.309 -7.390 15.867 1.00 87.75 186 THR A C 1
ATOM 1451 O O . THR A 1 186 ? -18.940 -6.687 16.809 1.00 87.75 186 THR A O 1
ATOM 1454 N N . SER A 1 187 ? -18.448 -7.945 15.009 1.00 87.81 187 SER A N 1
ATOM 1455 C CA . SER A 1 187 ? -16.998 -7.748 15.101 1.00 87.81 187 SER A CA 1
ATOM 1456 C C . SER A 1 187 ? -16.598 -6.282 14.899 1.00 87.81 187 SER A C 1
ATOM 1458 O 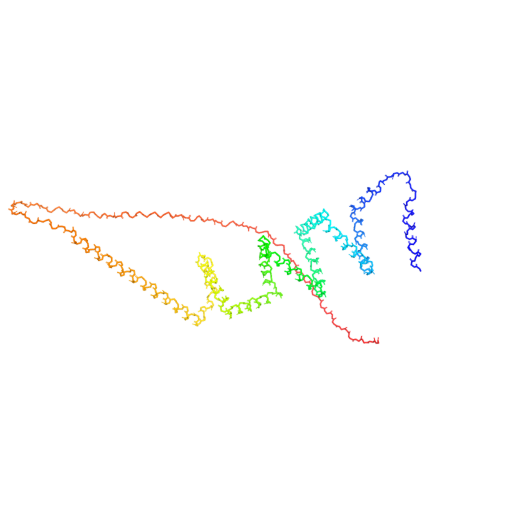O . SER A 1 187 ? -15.847 -5.739 15.709 1.00 87.81 187 SER A O 1
ATOM 1460 N N . LEU A 1 188 ? -17.141 -5.620 13.871 1.00 88.56 188 LEU A N 1
ATOM 1461 C CA . LEU A 1 188 ? -16.876 -4.211 13.575 1.00 88.56 188 LEU A CA 1
ATOM 1462 C C . LEU A 1 188 ? -17.323 -3.305 14.728 1.00 88.56 188 LEU A C 1
ATOM 1464 O O . LEU A 1 188 ? -16.566 -2.445 15.169 1.00 88.56 188 LEU A O 1
ATOM 1468 N N . LEU A 1 189 ? -18.527 -3.518 15.267 1.00 85.75 189 LEU A N 1
ATOM 1469 C CA . LEU A 1 189 ? -19.029 -2.752 16.410 1.00 85.75 189 LEU A CA 1
ATOM 1470 C C . LEU A 1 189 ? -18.165 -2.963 17.656 1.00 85.75 189 LEU A C 1
ATOM 1472 O O . LEU A 1 189 ? -17.842 -1.993 18.336 1.00 85.75 189 LEU A O 1
ATOM 1476 N N . LYS A 1 190 ? -17.735 -4.200 17.938 1.00 86.81 190 LYS A N 1
ATOM 1477 C CA . LYS A 1 190 ? -16.820 -4.489 19.052 1.00 86.81 190 LYS A CA 1
ATOM 1478 C C . LYS A 1 190 ? -15.489 -3.753 18.886 1.00 86.81 190 LYS A C 1
ATOM 1480 O O . LYS A 1 190 ? -15.013 -3.151 19.847 1.00 86.81 190 LYS A O 1
ATOM 1485 N N . GLN A 1 191 ? -14.921 -3.766 17.681 1.00 83.81 191 GLN A N 1
ATOM 1486 C CA . GLN A 1 191 ? -13.685 -3.049 17.370 1.00 83.81 191 GLN A CA 1
ATOM 1487 C C . GLN A 1 191 ? -13.862 -1.533 17.525 1.00 83.81 191 GLN A C 1
ATOM 1489 O O . GLN A 1 191 ? -13.026 -0.887 18.153 1.00 83.81 191 GLN A O 1
ATOM 1494 N N . ASN A 1 192 ? -14.974 -0.974 17.042 1.00 83.62 192 ASN A N 1
ATOM 1495 C CA . ASN A 1 192 ? -15.287 0.445 17.205 1.00 83.62 192 ASN A CA 1
ATOM 1496 C C . ASN A 1 192 ? -15.428 0.823 18.686 1.00 83.62 192 ASN A C 1
ATOM 1498 O O . ASN A 1 192 ? -14.852 1.817 19.114 1.00 83.62 192 ASN A O 1
ATOM 1502 N N . VAL A 1 193 ? -16.118 0.015 19.498 1.00 81.50 193 VAL A N 1
ATOM 1503 C CA . VAL A 1 193 ? -16.235 0.239 20.952 1.00 81.50 193 VAL A CA 1
ATOM 1504 C C . VAL A 1 193 ? -14.866 0.203 21.639 1.00 81.50 193 VAL A C 1
ATOM 1506 O O . VAL A 1 193 ? -14.575 1.059 22.472 1.00 81.50 193 VAL A O 1
ATOM 1509 N N . GLN A 1 194 ? -13.998 -0.746 21.279 1.00 78.62 194 GLN A N 1
ATOM 1510 C CA . GLN A 1 194 ? -12.630 -0.806 21.807 1.00 78.62 194 GLN A CA 1
ATOM 1511 C C . GLN A 1 194 ? -11.807 0.425 21.404 1.00 78.62 194 GLN A C 1
ATOM 1513 O O . GLN A 1 194 ? -11.121 1.007 22.247 1.00 78.62 194 GLN A O 1
ATOM 1518 N N . ALA A 1 195 ? -11.917 0.860 20.146 1.00 76.75 195 ALA A N 1
ATOM 1519 C CA . ALA A 1 195 ? -11.264 2.069 19.654 1.00 76.75 195 ALA A CA 1
ATOM 1520 C C . ALA A 1 195 ? -11.761 3.322 20.395 1.00 76.75 195 ALA A C 1
ATOM 1522 O O . ALA A 1 195 ? -10.950 4.151 20.812 1.00 76.75 195 ALA A O 1
ATOM 1523 N N . PHE A 1 196 ? -13.069 3.424 20.657 1.00 79.50 196 PHE A N 1
ATOM 1524 C CA . PHE A 1 196 ? -13.635 4.492 21.484 1.00 79.50 196 PHE A CA 1
ATOM 1525 C C . PHE A 1 196 ? -13.072 4.483 22.907 1.00 79.50 196 PHE A C 1
ATOM 1527 O O . PHE A 1 196 ? -12.760 5.546 23.439 1.00 79.50 196 PHE A O 1
ATOM 1534 N N . GLY A 1 197 ? -12.849 3.306 23.498 1.00 76.94 197 GLY A N 1
ATOM 1535 C CA . GLY A 1 197 ? -12.143 3.185 24.776 1.00 76.94 197 GLY A CA 1
ATOM 1536 C C . GLY A 1 197 ? -10.770 3.871 24.750 1.00 76.94 197 GLY A C 1
ATOM 1537 O O . GLY A 1 197 ? -10.484 4.712 25.603 1.00 76.94 197 GLY A O 1
ATOM 1538 N N . GLY A 1 198 ? -9.962 3.606 23.719 1.00 76.56 198 GLY A N 1
ATOM 1539 C CA . GLY A 1 198 ? -8.658 4.259 23.527 1.00 76.56 198 GLY A CA 1
ATOM 1540 C C . GLY A 1 198 ? -8.745 5.777 23.309 1.00 76.56 198 GLY A C 1
ATOM 1541 O O . GLY A 1 198 ? -7.925 6.533 23.837 1.00 76.56 198 GLY A O 1
ATOM 1542 N N . ILE A 1 199 ? -9.780 6.245 22.602 1.00 71.88 199 ILE A N 1
ATOM 1543 C CA . ILE A 1 199 ? -10.049 7.678 22.393 1.00 71.88 199 ILE A CA 1
ATOM 1544 C C . ILE A 1 199 ? -10.381 8.371 23.718 1.00 71.88 199 ILE A C 1
ATOM 1546 O O . ILE A 1 199 ? -9.841 9.437 24.007 1.00 71.88 199 ILE A O 1
ATOM 1550 N N . THR A 1 200 ? -11.223 7.762 24.561 1.00 75.81 200 THR A N 1
ATOM 1551 C CA . THR A 1 200 ? -11.613 8.359 25.851 1.00 75.81 200 THR A CA 1
ATOM 1552 C C . THR A 1 200 ? -10.449 8.509 26.834 1.00 75.81 200 THR A C 1
ATOM 1554 O O . THR A 1 200 ? -10.483 9.404 27.679 1.00 75.81 200 THR A O 1
ATOM 1557 N N . GLY A 1 201 ? -9.393 7.703 26.686 1.00 76.88 201 GLY A N 1
ATOM 1558 C CA . GLY A 1 201 ? -8.154 7.828 27.457 1.00 76.88 201 GLY A CA 1
ATOM 1559 C C . GLY A 1 201 ? -7.246 8.983 27.017 1.00 76.88 201 GLY A C 1
ATOM 1560 O O . GLY A 1 201 ? -6.365 9.384 27.773 1.00 76.88 201 GLY A O 1
ATOM 1561 N N . THR A 1 202 ? -7.469 9.554 25.828 1.00 83.12 202 THR A N 1
ATOM 1562 C CA . THR A 1 202 ? -6.586 10.565 25.227 1.00 83.12 202 THR A CA 1
ATOM 1563 C C . THR A 1 202 ? -7.278 11.933 25.150 1.00 83.12 202 THR A C 1
ATOM 1565 O O . THR A 1 202 ? -8.202 12.106 24.353 1.00 83.12 202 THR A O 1
ATOM 1568 N N . PRO A 1 203 ? -6.850 12.957 25.922 1.00 80.38 203 PRO A N 1
ATOM 1569 C CA . PRO A 1 203 ? -7.544 14.247 25.975 1.00 80.38 203 PRO A CA 1
ATOM 1570 C C . PRO A 1 203 ? -7.756 14.945 24.624 1.00 80.38 203 PRO A C 1
ATOM 1572 O O . PRO A 1 203 ? -8.842 15.474 24.403 1.00 80.38 203 PRO A O 1
ATOM 1575 N N . ALA A 1 204 ? -6.767 14.913 23.724 1.00 80.81 204 ALA A N 1
ATOM 1576 C CA . ALA A 1 204 ? -6.868 15.531 22.399 1.00 80.81 204 ALA A CA 1
ATOM 1577 C C . ALA A 1 204 ? -7.956 14.868 21.534 1.00 80.81 204 ALA A C 1
ATOM 1579 O O . ALA A 1 204 ? -8.848 15.546 21.025 1.00 80.81 204 ALA A O 1
ATOM 1580 N N . LEU A 1 205 ? -7.957 13.532 21.473 1.00 76.69 205 LEU A N 1
ATOM 1581 C CA . LEU A 1 205 ? -8.937 12.767 20.697 1.00 76.69 205 LEU A CA 1
ATOM 1582 C C . LEU A 1 205 ? -10.361 12.911 21.250 1.00 76.69 205 LEU A C 1
ATOM 1584 O O . LEU A 1 205 ? -11.316 12.905 20.479 1.00 76.69 205 LEU A O 1
ATOM 1588 N N . ARG A 1 206 ? -10.532 13.104 22.568 1.00 80.50 206 ARG A N 1
ATOM 1589 C CA . ARG A 1 206 ? -11.852 13.424 23.145 1.00 80.50 206 ARG A CA 1
ATOM 1590 C C . ARG A 1 206 ? -12.440 14.709 22.565 1.00 80.50 206 ARG A C 1
ATOM 1592 O O . ARG A 1 206 ? -13.637 14.750 22.294 1.00 80.50 206 ARG A O 1
ATOM 1599 N N . SER A 1 207 ? -11.616 15.741 22.379 1.00 79.75 207 SER A N 1
ATOM 1600 C CA . SER A 1 207 ? -12.054 17.029 21.826 1.00 79.75 207 SER A CA 1
ATOM 1601 C C . SER A 1 207 ? -12.448 16.906 20.353 1.00 79.75 207 SER A C 1
ATOM 1603 O O . SER A 1 207 ? -13.483 17.428 19.934 1.00 79.75 207 SER A O 1
ATOM 1605 N N . GLU A 1 208 ? -11.657 16.172 19.568 1.00 82.06 208 GLU A N 1
ATOM 1606 C CA . GLU A 1 208 ? -11.970 15.890 18.162 1.00 82.06 208 GLU A CA 1
ATOM 1607 C C . GLU A 1 208 ? -13.248 15.059 18.025 1.00 82.06 208 GLU A C 1
ATOM 1609 O O . GLU A 1 208 ? -14.128 15.406 17.240 1.00 82.06 208 GLU A O 1
ATOM 1614 N N . MET A 1 209 ? -13.406 14.023 18.852 1.00 82.75 209 MET A N 1
ATOM 1615 C CA . MET A 1 209 ? -14.618 13.207 18.884 1.00 82.75 209 MET A CA 1
ATOM 1616 C C . MET A 1 209 ? -15.848 14.041 19.257 1.00 82.75 209 MET A C 1
ATOM 1618 O O . MET A 1 209 ? -16.865 13.955 18.574 1.00 82.75 209 MET A O 1
ATOM 1622 N N . ALA A 1 210 ? -15.765 14.890 20.286 1.00 82.88 210 ALA A N 1
ATOM 1623 C CA . ALA A 1 210 ? -16.863 15.781 20.662 1.00 82.88 210 ALA A CA 1
ATOM 1624 C C . ALA A 1 210 ? -17.246 16.731 19.514 1.00 82.88 210 ALA A C 1
ATOM 1626 O O . ALA A 1 210 ? -18.429 16.938 19.245 1.00 82.88 210 ALA A O 1
ATOM 1627 N N . THR A 1 211 ? -16.249 17.247 18.790 1.00 86.00 211 THR A N 1
ATOM 1628 C CA . THR A 1 211 ? -16.456 18.103 17.613 1.00 86.00 211 THR A CA 1
ATOM 1629 C C . THR A 1 211 ? -17.124 17.338 16.469 1.00 86.00 211 THR A C 1
ATOM 1631 O O . THR A 1 211 ? -18.065 17.844 15.862 1.00 86.00 211 THR A O 1
ATOM 1634 N N . ALA A 1 212 ? -16.700 16.099 16.208 1.00 84.56 212 ALA A N 1
ATOM 1635 C CA . ALA A 1 212 ? -17.287 15.235 15.183 1.00 84.56 212 ALA A CA 1
ATOM 1636 C C . ALA A 1 212 ? -18.712 14.768 15.534 1.00 84.56 212 ALA A C 1
ATOM 1638 O O . ALA A 1 212 ? -19.535 14.570 14.642 1.00 84.56 212 ALA A O 1
ATOM 1639 N N . MET A 1 213 ? -19.028 14.618 16.824 1.00 82.38 213 MET A N 1
ATOM 1640 C CA . MET A 1 213 ? -20.369 14.260 17.302 1.00 82.38 213 MET A CA 1
ATOM 1641 C C . MET A 1 213 ? -21.331 15.452 17.336 1.00 82.38 213 MET A C 1
ATOM 1643 O O . MET A 1 213 ? -22.544 15.259 17.309 1.00 82.38 213 MET A O 1
ATOM 1647 N N . LEU A 1 214 ? -20.821 16.683 17.364 1.00 86.88 214 LEU A N 1
ATOM 1648 C CA . LEU A 1 214 ? -21.620 17.904 17.491 1.00 86.88 214 LEU A CA 1
ATOM 1649 C C . LEU A 1 214 ? -22.699 18.048 16.397 1.00 86.88 214 LEU A C 1
ATOM 1651 O O . LEU A 1 214 ? -23.834 18.379 16.737 1.00 86.88 214 LEU A O 1
ATOM 1655 N N . PRO A 1 215 ? -22.422 17.759 15.108 1.00 87.12 215 PRO A N 1
ATOM 1656 C CA . PRO A 1 215 ? -23.455 17.710 14.074 1.00 87.12 215 PRO A CA 1
ATOM 1657 C C . PRO A 1 215 ? -24.492 16.602 14.295 1.00 87.12 215 PRO A C 1
ATOM 1659 O O . PRO A 1 215 ? -25.665 16.823 14.019 1.00 87.12 215 PRO A O 1
ATOM 1662 N N . LEU A 1 216 ? -24.087 15.439 14.818 1.00 82.25 216 LEU A N 1
ATOM 1663 C CA . LEU A 1 216 ? -24.997 14.317 15.087 1.00 82.25 216 LEU A CA 1
ATOM 1664 C C . LEU A 1 216 ? -25.973 14.645 16.221 1.00 82.25 216 LEU A C 1
ATOM 1666 O O . LEU A 1 216 ? -27.137 14.271 16.154 1.00 82.25 216 LEU A O 1
ATOM 1670 N N . LEU A 1 217 ? -25.531 15.402 17.228 1.00 82.56 217 LEU A N 1
ATOM 1671 C CA . LEU A 1 217 ? -26.386 15.868 18.325 1.00 82.56 217 LEU A CA 1
ATOM 1672 C C . LEU A 1 217 ? -27.414 16.923 17.893 1.00 82.56 217 LEU A C 1
ATOM 1674 O O . LEU A 1 217 ? -28.348 17.198 18.640 1.00 82.56 217 LEU A O 1
ATOM 1678 N N . LYS A 1 218 ? -27.265 17.514 16.699 1.00 89.44 218 LYS A N 1
ATOM 1679 C CA . LYS A 1 218 ? -28.294 18.394 16.125 1.00 89.44 218 LYS A CA 1
ATOM 1680 C C . LYS A 1 218 ? -29.476 17.611 15.556 1.00 89.44 218 LYS A C 1
ATOM 1682 O O . LYS A 1 218 ? -30.525 18.211 15.334 1.00 89.44 218 LYS A O 1
ATOM 1687 N N . ASP A 1 219 ? -29.328 16.307 15.314 1.00 92.38 219 ASP A N 1
ATOM 1688 C CA . ASP A 1 219 ? -30.456 15.458 14.949 1.00 92.38 219 ASP A CA 1
ATOM 1689 C C . ASP A 1 219 ? -31.292 15.167 16.210 1.00 92.38 219 ASP A C 1
ATOM 1691 O O . ASP A 1 219 ? -30.790 14.534 17.148 1.00 92.38 219 ASP A O 1
ATOM 1695 N N . PRO A 1 220 ? -32.569 15.589 16.257 1.00 88.69 220 PRO A N 1
ATOM 1696 C CA . PRO A 1 220 ? -33.409 15.415 17.437 1.00 88.69 220 PRO A CA 1
ATOM 1697 C C . PRO A 1 220 ? -33.627 13.942 17.805 1.00 88.69 220 PRO A C 1
ATOM 1699 O O . PRO A 1 220 ? -33.819 13.634 18.980 1.00 88.69 220 PRO A O 1
ATOM 1702 N N . LYS A 1 221 ? -33.571 13.013 16.839 1.00 92.19 221 LYS A N 1
ATOM 1703 C CA . LYS A 1 221 ? -33.713 11.575 17.114 1.00 92.19 221 LYS A CA 1
ATOM 1704 C C . LYS A 1 221 ? -32.480 11.025 17.818 1.00 92.19 221 LYS A C 1
ATOM 1706 O O . LYS A 1 221 ? -32.612 10.269 18.777 1.00 92.19 221 LYS A O 1
ATOM 1711 N N . ILE A 1 222 ? -31.292 11.417 17.357 1.00 85.94 222 ILE A N 1
ATOM 1712 C CA . ILE A 1 222 ? -30.029 11.004 17.978 1.00 85.94 222 ILE A CA 1
ATOM 1713 C C . ILE A 1 222 ? -29.916 11.626 19.368 1.00 85.94 222 ILE A C 1
ATOM 1715 O O . ILE A 1 222 ? -29.576 10.921 20.313 1.00 85.94 222 ILE A O 1
ATOM 1719 N N . ALA A 1 223 ? -30.250 12.911 19.510 1.00 84.69 223 ALA A N 1
ATOM 1720 C CA . ALA A 1 223 ? -30.248 13.596 20.797 1.00 84.69 223 ALA A CA 1
ATOM 1721 C C . ALA A 1 223 ? -31.163 12.901 21.819 1.00 84.69 223 ALA A C 1
ATOM 1723 O O . ALA A 1 223 ? -30.717 12.620 22.929 1.00 84.69 223 ALA A O 1
ATOM 1724 N N . ALA A 1 224 ? -32.394 12.550 21.428 1.00 90.69 224 ALA A N 1
ATOM 1725 C CA . ALA A 1 224 ? -33.339 11.855 22.303 1.00 90.69 224 ALA A CA 1
ATOM 1726 C C . ALA A 1 224 ? -32.841 10.462 22.729 1.00 90.69 224 ALA A C 1
ATOM 1728 O O . ALA A 1 224 ? -32.943 10.094 23.901 1.00 90.69 224 ALA A O 1
ATOM 1729 N N . GLU A 1 225 ? -32.270 9.684 21.805 1.00 90.88 225 GLU A N 1
ATOM 1730 C CA . GLU A 1 225 ? -31.741 8.357 22.144 1.00 90.88 225 GLU A CA 1
ATOM 1731 C C . GLU A 1 225 ? -30.498 8.458 23.044 1.00 90.88 225 GLU A C 1
ATOM 1733 O O . GLU A 1 225 ? -30.329 7.677 23.984 1.00 90.88 225 GLU A O 1
ATOM 1738 N N . LEU A 1 226 ? -29.641 9.453 22.802 1.00 84.62 226 LEU A N 1
ATOM 1739 C CA . LEU A 1 226 ? -28.449 9.699 23.609 1.00 84.62 226 LEU A CA 1
ATOM 1740 C C . LEU A 1 226 ? -28.813 10.177 25.019 1.00 84.62 226 LEU A C 1
ATOM 1742 O O . LEU A 1 226 ? -28.243 9.696 25.997 1.00 84.62 226 LEU A O 1
ATOM 1746 N N . GLU A 1 227 ? -29.812 11.052 25.138 1.00 86.19 227 GLU A N 1
ATOM 1747 C CA . GLU A 1 227 ? -30.375 11.476 26.418 1.00 86.19 227 GLU A CA 1
ATOM 1748 C C . GLU A 1 227 ? -30.927 10.281 27.202 1.00 86.19 227 GLU A C 1
ATOM 1750 O O . GLU A 1 227 ? -30.587 10.097 28.371 1.00 86.19 227 GLU A O 1
ATOM 1755 N N . LYS A 1 228 ? -31.704 9.409 26.553 1.00 92.81 228 LYS A N 1
ATOM 1756 C CA . LYS A 1 228 ? -32.237 8.190 27.173 1.00 92.81 228 LYS A CA 1
ATOM 1757 C C . LYS A 1 228 ? -31.128 7.261 27.677 1.00 92.81 228 LYS A C 1
ATOM 1759 O O . LYS A 1 228 ? -31.238 6.711 28.779 1.00 92.81 228 LYS A O 1
ATOM 1764 N N . MET A 1 229 ? -30.046 7.096 26.912 1.00 83.69 229 MET A N 1
ATOM 1765 C CA . MET A 1 229 ? -28.877 6.326 27.353 1.00 83.69 229 MET A CA 1
ATOM 1766 C C . MET A 1 229 ? -28.204 6.958 28.576 1.00 83.69 229 MET A C 1
ATOM 1768 O O . MET A 1 229 ? -27.895 6.242 29.530 1.00 83.69 229 MET A O 1
ATOM 1772 N N . ILE A 1 230 ? -28.026 8.283 28.587 1.00 82.31 230 ILE A N 1
ATOM 1773 C CA . ILE A 1 230 ? -27.448 9.012 29.725 1.00 82.31 230 ILE A CA 1
ATOM 1774 C C . ILE A 1 230 ? -28.337 8.870 30.962 1.00 82.31 230 ILE A C 1
ATOM 1776 O O . ILE A 1 230 ? -27.840 8.501 32.023 1.00 82.31 230 ILE A O 1
ATOM 1780 N N . GLN A 1 231 ? -29.648 9.091 30.835 1.00 85.81 231 GLN A N 1
ATOM 1781 C CA . GLN A 1 231 ? -30.601 8.936 31.937 1.00 85.81 231 GLN A CA 1
ATOM 1782 C C . GLN A 1 231 ? -30.556 7.517 32.518 1.00 85.81 231 GLN A C 1
ATOM 1784 O O . GLN A 1 231 ? -30.509 7.345 33.735 1.00 85.81 231 GLN A O 1
ATOM 1789 N N . THR A 1 232 ? -30.489 6.497 31.657 1.00 88.75 232 THR A N 1
ATOM 1790 C CA . THR A 1 232 ? -30.379 5.093 32.083 1.00 88.75 232 THR A CA 1
ATOM 1791 C C . THR A 1 232 ? -29.062 4.826 32.818 1.00 88.75 232 THR A C 1
ATOM 1793 O O . THR A 1 232 ? -29.055 4.156 33.851 1.00 88.75 232 THR A O 1
ATOM 1796 N N . ALA A 1 233 ? -27.943 5.361 32.320 1.00 84.62 233 ALA A N 1
ATOM 1797 C CA . ALA A 1 233 ? -26.635 5.214 32.954 1.00 84.62 233 ALA A CA 1
ATOM 1798 C C . ALA A 1 233 ? -26.578 5.910 34.324 1.00 84.62 233 ALA A C 1
ATOM 1800 O O . ALA A 1 233 ? -26.125 5.307 35.296 1.00 84.62 233 ALA A O 1
ATOM 1801 N N . VAL A 1 234 ? -27.103 7.135 34.425 1.00 85.06 234 VAL A N 1
ATOM 1802 C CA . VAL A 1 234 ? -27.182 7.892 35.684 1.00 85.06 234 VAL A CA 1
ATOM 1803 C C . VAL A 1 234 ? -28.090 7.187 36.688 1.00 85.06 234 VAL A C 1
ATOM 1805 O O . VAL A 1 234 ? -27.709 7.038 37.845 1.00 85.06 234 VAL A O 1
ATOM 1808 N N . ALA A 1 235 ? -29.255 6.693 36.259 1.00 89.62 235 ALA A N 1
ATOM 1809 C CA . ALA A 1 235 ? -30.154 5.936 37.127 1.00 89.62 235 ALA A CA 1
ATOM 1810 C C . ALA A 1 235 ? -29.480 4.667 37.673 1.00 89.62 235 ALA A C 1
ATOM 1812 O O . ALA A 1 235 ? -29.609 4.356 38.858 1.00 89.62 235 ALA A O 1
ATOM 1813 N N . LYS A 1 236 ? -28.717 3.958 36.833 1.00 89.44 236 LYS A N 1
ATOM 1814 C CA . LYS A 1 236 ? -27.964 2.766 37.237 1.00 89.44 236 LYS A CA 1
ATOM 1815 C C . LYS A 1 236 ? -26.846 3.095 38.231 1.00 89.44 236 LYS A C 1
ATOM 1817 O O . LYS A 1 236 ? -26.685 2.375 39.215 1.00 89.44 236 LYS A O 1
ATOM 1822 N N . GLU A 1 237 ? -26.107 4.181 38.011 1.00 86.31 237 GLU A N 1
ATOM 1823 C CA . GLU A 1 237 ? -25.048 4.621 38.928 1.00 86.31 237 GLU A CA 1
ATOM 1824 C C . GLU A 1 237 ? -25.628 5.101 40.267 1.00 86.31 237 GLU A C 1
ATOM 1826 O O . GLU A 1 237 ? -25.131 4.734 41.330 1.00 86.31 237 GLU A O 1
ATOM 1831 N N . ALA A 1 238 ? -26.747 5.830 40.235 1.00 88.56 238 ALA A N 1
ATOM 1832 C CA . ALA A 1 238 ? -27.469 6.248 41.432 1.00 88.56 238 ALA A CA 1
ATOM 1833 C C . ALA A 1 238 ? -27.989 5.046 42.239 1.00 88.56 238 ALA A C 1
ATOM 1835 O O . ALA A 1 238 ? -27.844 5.019 43.461 1.00 88.56 238 ALA A O 1
ATOM 1836 N N . GLN A 1 239 ? -28.531 4.017 41.574 1.00 92.75 239 GLN A N 1
ATOM 1837 C CA . GLN A 1 239 ? -28.941 2.770 42.233 1.00 92.75 239 GLN A CA 1
ATOM 1838 C C . GLN A 1 239 ? -27.758 2.046 42.880 1.00 92.75 239 GLN A C 1
ATOM 1840 O O . GLN A 1 239 ? -27.872 1.578 44.015 1.00 92.75 239 GLN A O 1
ATOM 1845 N N . LYS A 1 240 ? -26.617 1.972 42.187 1.00 93.56 240 LYS A N 1
ATOM 1846 C CA . LYS A 1 240 ? -25.396 1.368 42.729 1.00 93.56 240 LYS A CA 1
ATOM 1847 C C . LYS A 1 240 ? -24.912 2.124 43.970 1.00 93.56 240 LYS A C 1
ATOM 1849 O O . LYS A 1 240 ? -24.675 1.505 45.004 1.00 93.56 240 LYS A O 1
ATOM 1854 N N . MET A 1 241 ? -24.871 3.453 43.905 1.00 92.00 241 MET A N 1
ATOM 1855 C CA . MET A 1 241 ? -24.493 4.310 45.030 1.00 92.00 241 MET A CA 1
ATOM 1856 C C . MET A 1 241 ? -25.453 4.163 46.219 1.00 92.00 241 MET A C 1
ATOM 1858 O O . MET A 1 241 ? -25.014 4.061 47.364 1.00 92.00 241 MET A O 1
ATOM 1862 N N . GLN A 1 242 ? -26.764 4.096 45.972 1.00 92.38 242 GLN A N 1
ATOM 1863 C CA . GLN A 1 242 ? -27.762 3.885 47.022 1.00 92.38 242 GLN A CA 1
ATOM 1864 C C . GLN A 1 242 ? -27.601 2.512 47.695 1.00 92.38 242 GLN A C 1
ATOM 1866 O O . GLN A 1 242 ? -27.718 2.404 48.919 1.00 92.38 242 GLN A O 1
ATOM 1871 N N . ALA A 1 243 ? -27.305 1.467 46.915 1.00 94.69 243 ALA A N 1
ATOM 1872 C CA . ALA A 1 243 ? -27.036 0.130 47.435 1.00 94.69 243 ALA A CA 1
ATOM 1873 C C . ALA A 1 243 ? -25.761 0.097 48.295 1.00 94.69 243 ALA A C 1
ATOM 1875 O O . ALA A 1 243 ? -25.789 -0.434 49.407 1.00 94.69 243 ALA A O 1
ATOM 1876 N N . GLU A 1 244 ? -24.677 0.725 47.832 1.00 93.81 244 GLU A N 1
ATOM 1877 C CA . GLU A 1 244 ? -23.423 0.852 48.587 1.00 93.81 244 GLU A CA 1
ATOM 1878 C C . GLU A 1 244 ? -23.618 1.646 49.889 1.00 93.81 244 GLU A C 1
ATOM 1880 O O . GLU A 1 244 ? -23.139 1.240 50.950 1.00 93.81 244 GLU A O 1
ATOM 1885 N N . MET A 1 245 ? -24.393 2.735 49.852 1.00 93.88 245 MET A N 1
ATOM 1886 C CA . MET A 1 245 ? -24.699 3.540 51.036 1.00 93.88 245 MET A CA 1
ATOM 1887 C C . MET A 1 245 ? -25.499 2.748 52.078 1.00 93.88 245 MET A C 1
ATOM 1889 O O . MET A 1 245 ? -25.189 2.799 53.272 1.00 93.88 245 MET A O 1
ATOM 1893 N N . LYS A 1 246 ? -26.501 1.975 51.639 1.00 94.88 246 LYS A N 1
ATOM 1894 C CA . LYS A 1 246 ? -27.302 1.120 52.526 1.00 94.88 246 LYS A CA 1
ATOM 1895 C C . LYS A 1 246 ? -26.460 0.005 53.148 1.00 94.88 246 LYS A C 1
ATOM 1897 O O . LYS A 1 246 ? -26.583 -0.241 54.347 1.00 94.88 246 LYS A O 1
ATOM 1902 N N . ALA A 1 247 ? -25.583 -0.623 52.364 1.00 95.56 247 ALA A N 1
ATOM 1903 C CA . ALA A 1 247 ? -24.654 -1.637 52.859 1.00 95.56 247 ALA A CA 1
ATOM 1904 C C . ALA A 1 247 ? -23.708 -1.058 53.927 1.00 95.56 247 ALA A C 1
ATOM 1906 O O . ALA A 1 247 ? -23.560 -1.636 55.005 1.00 95.56 247 ALA A O 1
ATOM 1907 N N . LYS A 1 248 ? -23.152 0.138 53.687 1.00 94.06 248 LYS A N 1
ATOM 1908 C CA . LYS A 1 248 ? -22.287 0.838 54.650 1.00 94.06 248 LYS A CA 1
ATOM 1909 C C . LYS A 1 248 ? -23.019 1.188 55.950 1.00 94.06 248 LYS A C 1
ATOM 1911 O O . LYS A 1 248 ? -22.457 1.041 57.033 1.00 94.06 248 LYS A O 1
ATOM 1916 N N . MET A 1 249 ? -24.278 1.619 55.861 1.00 94.62 249 MET A N 1
ATOM 1917 C CA . MET A 1 249 ? -25.091 1.936 57.039 1.00 94.62 249 MET A CA 1
ATOM 1918 C C . MET A 1 249 ? -25.396 0.685 57.877 1.00 94.62 249 MET A C 1
ATOM 1920 O O . MET A 1 249 ? -25.287 0.731 59.101 1.00 94.62 249 MET A O 1
ATOM 1924 N N . GLN A 1 250 ? -25.719 -0.443 57.237 1.00 94.62 250 GLN A N 1
ATOM 1925 C CA . GLN A 1 250 ? -25.931 -1.715 57.939 1.00 94.62 250 GLN A CA 1
ATOM 1926 C C . GLN A 1 250 ? -24.659 -2.204 58.638 1.00 94.62 250 GLN A C 1
ATOM 1928 O O . GLN A 1 250 ? -24.722 -2.621 59.795 1.00 94.62 250 GLN A O 1
ATOM 1933 N N . GLN A 1 251 ? -23.504 -2.089 57.978 1.00 94.31 251 GLN A N 1
ATOM 1934 C CA . GLN A 1 251 ? -22.215 -2.446 58.571 1.00 94.31 251 GLN A CA 1
ATOM 1935 C C . GLN A 1 251 ? -21.908 -1.592 59.811 1.00 94.31 251 GLN A C 1
ATOM 1937 O O . GLN A 1 251 ? -21.525 -2.124 60.851 1.00 94.31 251 GLN A O 1
ATOM 1942 N N . MET A 1 252 ? -22.148 -0.279 59.741 1.00 93.12 252 MET A N 1
ATOM 1943 C CA . MET A 1 252 ? -21.964 0.624 60.881 1.00 93.12 252 MET A CA 1
ATOM 1944 C C . MET A 1 252 ? -22.903 0.284 62.047 1.00 93.12 252 MET A C 1
ATOM 1946 O O . MET A 1 252 ? -22.496 0.326 63.207 1.00 93.12 252 MET A O 1
ATOM 1950 N N . GLN A 1 253 ? -24.153 -0.089 61.758 1.00 90.19 253 GLN A N 1
ATOM 1951 C CA . GLN A 1 253 ? -25.131 -0.442 62.787 1.00 90.19 253 GLN A CA 1
ATOM 1952 C C . GLN A 1 253 ? -24.755 -1.743 63.515 1.00 90.19 253 GLN A C 1
ATOM 1954 O O . GLN A 1 253 ? -24.898 -1.819 64.735 1.00 90.19 253 GLN A O 1
ATOM 1959 N N . GLN A 1 254 ? -24.211 -2.731 62.795 1.00 92.38 254 GLN A N 1
ATOM 1960 C CA . GLN A 1 254 ? -23.658 -3.951 63.395 1.00 92.38 254 GLN A CA 1
ATOM 1961 C C . GLN A 1 254 ? -22.442 -3.648 64.278 1.00 92.38 254 GLN A C 1
ATOM 1963 O O . GLN A 1 254 ? -22.358 -4.150 65.398 1.00 92.38 254 GLN A O 1
ATOM 1968 N N . GLN A 1 255 ? -21.543 -2.772 63.822 1.00 89.56 255 GLN A N 1
ATOM 1969 C CA . GLN A 1 255 ? -20.359 -2.380 64.588 1.00 89.56 255 GLN A CA 1
ATOM 1970 C C . GLN A 1 255 ? -20.731 -1.635 65.884 1.00 89.56 255 GLN A C 1
ATOM 1972 O O . GLN A 1 255 ? -20.151 -1.885 66.939 1.00 89.56 255 GLN A O 1
ATOM 1977 N N . MET A 1 256 ? -21.760 -0.777 65.844 1.00 88.75 256 MET A N 1
ATOM 1978 C CA . MET A 1 256 ? -22.288 -0.122 67.047 1.00 88.75 256 MET A CA 1
ATOM 1979 C C . MET A 1 256 ? -22.914 -1.112 68.036 1.00 88.75 256 MET A C 1
ATOM 1981 O O . MET A 1 256 ? -22.744 -0.952 69.243 1.00 88.75 256 MET A O 1
ATOM 1985 N N . GLN A 1 257 ? -23.637 -2.130 67.555 1.00 85.50 257 GLN A N 1
ATOM 1986 C CA . GLN A 1 257 ? -24.211 -3.155 68.433 1.00 85.50 257 GLN A CA 1
ATOM 1987 C C . GLN A 1 257 ? -23.129 -3.996 69.118 1.00 85.50 257 GLN A C 1
ATOM 1989 O O . GLN A 1 257 ? -23.279 -4.304 70.298 1.00 85.50 257 GLN A O 1
ATOM 1994 N N . GLN A 1 258 ? -22.031 -4.301 68.418 1.00 84.88 258 GLN A N 1
ATOM 1995 C CA . GLN A 1 258 ? -20.877 -4.991 69.002 1.00 84.88 258 GLN A CA 1
ATOM 1996 C C . GLN A 1 258 ? -20.205 -4.147 70.094 1.00 84.88 258 GLN A C 1
ATOM 1998 O O . GLN A 1 258 ? -20.045 -4.628 71.212 1.00 84.88 258 GLN A O 1
ATOM 2003 N N . MET A 1 259 ? -19.936 -2.859 69.839 1.00 79.00 259 MET A N 1
ATOM 2004 C CA . MET A 1 259 ? -19.370 -1.966 70.865 1.00 79.00 259 MET A CA 1
ATOM 2005 C C . MET A 1 259 ? -20.276 -1.809 72.095 1.00 79.00 259 MET A C 1
ATOM 2007 O O . MET A 1 259 ? -19.789 -1.637 73.208 1.00 79.00 259 MET A O 1
ATOM 2011 N N . ARG A 1 260 ? -21.603 -1.882 71.927 1.00 75.69 260 ARG A N 1
ATOM 2012 C CA . ARG A 1 260 ? -22.549 -1.766 73.048 1.00 75.69 260 ARG A CA 1
ATOM 2013 C C . ARG A 1 260 ? -22.583 -3.009 73.945 1.00 75.69 260 ARG A C 1
ATOM 2015 O O . ARG A 1 260 ? -23.006 -2.892 75.090 1.00 75.69 260 ARG A O 1
ATOM 2022 N N . GLN A 1 261 ? -22.168 -4.173 73.441 1.00 67.44 261 GLN A N 1
ATOM 2023 C CA . GLN A 1 261 ? -22.087 -5.413 74.224 1.00 67.44 261 GLN A CA 1
ATOM 2024 C C . GLN A 1 261 ? -20.767 -5.549 74.997 1.00 67.44 261 GLN A C 1
ATOM 2026 O O . GLN A 1 261 ? -20.724 -6.287 75.975 1.00 67.44 261 GLN A O 1
ATOM 2031 N N . GLU A 1 262 ? -19.721 -4.809 74.619 1.00 59.16 262 GLU A N 1
ATOM 2032 C CA . GLU A 1 262 ? -18.413 -4.853 75.288 1.00 59.16 262 GLU A CA 1
ATOM 2033 C C . GLU A 1 262 ? -18.220 -3.814 76.402 1.00 59.16 262 GLU A C 1
ATOM 2035 O O . GLU A 1 262 ? -17.137 -3.763 76.971 1.00 59.16 262 GLU A O 1
ATOM 2040 N N . VAL A 1 263 ? -19.229 -3.013 76.774 1.00 54.34 263 VAL A N 1
ATOM 2041 C CA . VAL A 1 263 ? -19.134 -2.150 77.969 1.00 54.34 263 VAL A CA 1
ATOM 2042 C C . VAL A 1 263 ? -19.451 -2.993 79.211 1.00 54.34 263 VAL A C 1
ATOM 2044 O O . VAL A 1 263 ? -20.628 -3.268 79.463 1.00 54.34 263 VAL A O 1
ATOM 2047 N N . PRO A 1 264 ? -18.458 -3.422 80.014 1.00 52.22 264 PRO A N 1
ATOM 2048 C CA . PRO A 1 264 ? -18.716 -4.241 81.182 1.00 52.22 264 PRO A CA 1
ATOM 2049 C C . PRO A 1 264 ? -19.245 -3.332 82.290 1.00 52.22 264 PRO A C 1
ATOM 2051 O O . PRO A 1 264 ? -18.633 -2.321 82.638 1.00 52.22 264 PRO A O 1
ATOM 2054 N N . GLN A 1 265 ? -20.380 -3.718 82.868 1.00 53.09 265 GLN A N 1
ATOM 2055 C CA . GLN A 1 265 ? -20.838 -3.229 84.163 1.00 53.09 265 GLN A CA 1
ATOM 2056 C C . GLN A 1 265 ? -19.764 -3.530 85.219 1.00 53.09 265 GLN A C 1
ATOM 2058 O O . GLN A 1 265 ? -19.726 -4.624 85.775 1.00 53.09 265 GLN A O 1
ATOM 2063 N N . GLN A 1 266 ? -18.895 -2.564 85.515 1.00 50.59 266 GLN A N 1
ATOM 2064 C CA . GLN A 1 266 ? -18.177 -2.533 86.786 1.00 50.59 266 GLN A CA 1
ATOM 2065 C C . GLN A 1 266 ? -18.943 -1.654 87.775 1.00 50.59 266 GLN A C 1
ATOM 2067 O O . GLN A 1 266 ? -18.787 -0.441 87.845 1.00 50.59 266 GLN A O 1
ATOM 2072 N N . THR A 1 267 ? -19.840 -2.350 88.467 1.00 47.84 267 THR A N 1
ATOM 2073 C CA . THR A 1 267 ? -20.043 -2.354 89.918 1.00 47.84 267 THR A CA 1
ATOM 2074 C C . THR A 1 267 ? -20.077 -1.019 90.660 1.00 47.84 267 THR A C 1
ATOM 2076 O O . THR A 1 267 ? -19.083 -0.455 91.106 1.00 47.84 267 THR A O 1
ATOM 2079 N N . GLU A 1 268 ? -21.316 -0.633 90.914 1.00 48.69 268 GLU A N 1
ATOM 2080 C CA . GLU A 1 268 ? -21.814 0.199 91.995 1.00 48.69 268 GLU A CA 1
ATOM 2081 C C . GLU A 1 268 ? -21.617 -0.503 93.358 1.00 48.69 268 GLU A C 1
ATOM 2083 O O . GLU A 1 268 ? -22.226 -1.543 93.596 1.00 48.69 268 GLU A O 1
ATOM 2088 N N . GLN A 1 269 ? -20.765 0.031 94.248 1.00 53.06 269 GLN A N 1
ATOM 2089 C CA . GLN A 1 269 ? -20.864 -0.118 95.716 1.00 53.06 269 GLN A CA 1
ATOM 2090 C C . GLN A 1 269 ? -19.800 0.728 96.447 1.00 53.06 269 GLN A C 1
ATOM 2092 O O . GLN A 1 269 ? -18.624 0.382 96.421 1.00 53.06 269 GLN A O 1
ATOM 2097 N N . ALA A 1 270 ? -20.223 1.805 97.130 1.00 41.69 270 ALA A N 1
ATOM 2098 C CA . ALA A 1 270 ? -19.871 2.131 98.529 1.00 41.69 270 ALA A CA 1
ATOM 2099 C C . ALA A 1 270 ? -20.186 3.601 98.904 1.00 41.69 270 ALA A C 1
ATOM 2101 O O . ALA A 1 270 ? -19.536 4.525 98.434 1.00 41.69 270 ALA A O 1
ATOM 2102 N N . ALA A 1 271 ? -21.175 3.744 99.798 1.00 46.94 271 ALA A N 1
ATOM 2103 C CA . ALA A 1 271 ? -21.296 4.606 100.990 1.00 46.94 271 ALA A CA 1
ATOM 2104 C C . ALA A 1 271 ? -20.870 6.109 101.016 1.00 46.94 271 ALA A C 1
ATOM 2106 O O . ALA A 1 271 ? -19.880 6.520 100.419 1.00 46.94 271 ALA A O 1
ATOM 2107 N N . PRO A 1 272 ? -21.572 6.945 101.823 1.00 57.59 272 PRO A N 1
ATOM 2108 C CA . PRO A 1 272 ? -21.400 8.397 101.850 1.00 57.59 272 PRO A CA 1
ATOM 2109 C C . PRO A 1 272 ? -20.295 8.844 102.824 1.00 57.59 272 PRO A C 1
ATOM 2111 O O . PRO A 1 272 ? -20.339 8.534 104.016 1.00 57.59 272 PRO A O 1
ATOM 2114 N N . GLN A 1 273 ? -19.350 9.666 102.356 1.00 43.78 273 GLN A N 1
ATOM 2115 C CA . GLN A 1 273 ? -18.412 10.396 103.216 1.00 43.78 273 GLN A CA 1
ATOM 2116 C C . GLN A 1 273 ? -18.422 11.901 102.916 1.00 43.78 273 GLN A C 1
ATOM 2118 O O . GLN A 1 273 ? -18.462 12.349 101.776 1.00 43.78 273 GLN A O 1
ATOM 2123 N N . LYS A 1 274 ? -18.459 12.672 104.006 1.00 49.06 274 LYS A N 1
ATOM 2124 C CA . LYS A 1 274 ? -18.613 14.130 104.084 1.00 49.06 274 LYS A CA 1
ATOM 2125 C C . LYS A 1 274 ? -17.346 14.903 103.658 1.00 49.06 274 LYS A C 1
ATOM 2127 O O . LYS A 1 274 ? -16.250 14.466 103.991 1.00 49.06 274 LYS A O 1
ATOM 2132 N N . ARG A 1 275 ? -17.585 16.162 103.224 1.00 41.84 275 ARG A N 1
ATOM 2133 C CA . ARG A 1 275 ? -16.707 17.375 103.144 1.00 41.84 275 ARG A CA 1
ATOM 2134 C C . ARG A 1 275 ? -15.857 17.551 101.869 1.00 41.84 275 ARG A C 1
ATOM 2136 O O . ARG A 1 275 ? -15.481 16.550 101.280 1.00 41.84 275 ARG A O 1
ATOM 2143 N N . PRO A 1 276 ? -15.348 18.775 101.587 1.00 52.12 276 PRO A N 1
ATOM 2144 C CA . PRO A 1 276 ? -15.926 20.136 101.651 1.00 52.12 276 PRO A CA 1
ATOM 2145 C C . PRO A 1 276 ? -15.752 20.861 100.269 1.00 52.12 276 PRO A C 1
ATOM 2147 O O . PRO A 1 276 ? -15.362 20.203 99.308 1.00 52.12 276 PRO A O 1
ATOM 2150 N N . PRO A 1 277 ? -16.070 22.165 100.091 1.00 63.19 277 PRO A N 1
ATOM 2151 C CA . PRO A 1 277 ? -16.199 22.769 98.764 1.00 63.19 277 PRO A CA 1
ATOM 2152 C C . PRO A 1 277 ? -14.842 23.215 98.202 1.00 63.19 277 PRO A C 1
ATOM 2154 O O . PRO A 1 277 ? -14.076 23.891 98.889 1.00 63.19 277 PRO A O 1
ATOM 2157 N N . GLN A 1 278 ? -14.573 22.899 96.933 1.00 45.62 278 GLN A N 1
ATOM 2158 C CA . GLN A 1 278 ? -13.503 23.521 96.153 1.00 45.62 278 GLN A CA 1
ATOM 2159 C C . GLN A 1 278 ? -14.041 24.052 94.822 1.00 45.62 278 GLN A C 1
ATOM 2161 O O . GLN A 1 278 ? -14.899 23.458 94.176 1.00 45.62 278 GLN A O 1
ATOM 2166 N N . GLN A 1 279 ? -13.559 25.252 94.520 1.00 50.28 279 GLN A N 1
ATOM 2167 C CA . GLN A 1 279 ? -13.975 26.197 93.492 1.00 50.28 279 GLN A CA 1
ATOM 2168 C C . GLN A 1 279 ? -13.818 25.682 92.051 1.00 50.28 279 GLN A C 1
ATOM 2170 O O . GLN A 1 279 ? -13.004 24.797 91.793 1.00 50.28 279 GLN A O 1
ATOM 2175 N N . PRO A 1 280 ? -14.537 26.290 91.089 1.00 57.28 280 PRO A N 1
ATOM 2176 C CA . PRO A 1 280 ? -14.436 25.940 89.680 1.00 57.28 280 PRO A CA 1
ATOM 2177 C C . PRO A 1 280 ? -13.166 26.542 89.066 1.00 57.28 280 PRO A C 1
ATOM 2179 O O . PRO A 1 280 ? -12.997 27.761 89.044 1.00 57.28 280 PRO A O 1
ATOM 2182 N N . GLN A 1 281 ? -12.294 25.694 88.520 1.00 44.19 281 GLN A N 1
ATOM 2183 C CA . GLN A 1 281 ? -11.211 26.128 87.642 1.00 44.19 281 GLN A CA 1
ATOM 2184 C C . GLN A 1 281 ? -11.576 25.773 86.198 1.00 44.19 281 GLN A C 1
ATOM 2186 O O . GLN A 1 281 ? -11.528 24.621 85.777 1.00 44.19 281 GLN A O 1
ATOM 2191 N N . ASN A 1 282 ? -11.995 26.804 85.464 1.00 57.94 282 ASN A N 1
ATOM 2192 C CA . ASN A 1 282 ? -12.136 26.820 84.013 1.00 57.94 282 ASN A CA 1
ATOM 2193 C C . ASN A 1 282 ? -10.825 26.385 83.345 1.00 57.94 282 ASN A C 1
ATOM 2195 O O . ASN A 1 282 ? -9.853 27.139 83.392 1.00 57.94 282 ASN A O 1
ATOM 2199 N N . GLN A 1 283 ? -10.829 25.256 82.635 1.00 52.00 283 GLN A N 1
ATOM 2200 C CA . GLN A 1 283 ? -9.957 25.050 81.476 1.00 52.00 283 GLN A CA 1
ATOM 2201 C C . GLN A 1 283 ? -10.719 24.290 80.374 1.00 52.00 283 GLN A C 1
ATOM 2203 O O . GLN A 1 283 ? -11.319 23.252 80.657 1.00 52.00 283 GLN A O 1
ATOM 2208 N N . PRO A 1 284 ? -10.734 24.796 79.128 1.00 62.47 284 PRO A N 1
ATOM 2209 C CA . PRO A 1 284 ? -11.328 24.100 77.991 1.00 62.47 284 PRO A CA 1
ATOM 2210 C C . PRO A 1 284 ? -10.399 22.973 77.495 1.00 62.47 284 PRO A C 1
ATOM 2212 O O . PRO A 1 284 ? -9.181 23.171 77.469 1.00 62.47 284 PRO A O 1
ATOM 2215 N N . PRO A 1 285 ? -10.921 21.814 77.051 1.00 57.28 285 PRO A N 1
ATOM 2216 C CA . PRO A 1 285 ? -10.101 20.804 76.399 1.00 57.28 285 PRO A CA 1
ATOM 2217 C C . PRO A 1 285 ? -9.671 21.284 75.013 1.00 57.28 285 PRO A C 1
ATOM 2219 O O . PRO A 1 285 ? -10.490 21.708 74.195 1.00 57.28 285 PRO A O 1
ATOM 2222 N N . GLN A 1 286 ? -8.368 21.192 74.770 1.00 50.75 286 GLN A N 1
ATOM 2223 C CA . GLN A 1 286 ? -7.738 21.343 73.468 1.00 50.75 286 GLN A CA 1
ATOM 2224 C C . GLN A 1 286 ? -8.341 20.359 72.458 1.00 50.75 286 GLN A C 1
ATOM 2226 O O . GLN A 1 286 ? -8.434 19.157 72.710 1.00 50.75 286 GLN A O 1
ATOM 2231 N N . GLN A 1 287 ? -8.718 20.895 71.299 1.00 45.22 287 GLN A N 1
ATOM 2232 C CA . GLN A 1 287 ? -8.960 20.138 70.079 1.00 45.22 287 GLN A CA 1
ATOM 2233 C C . GLN A 1 287 ? -7.666 19.416 69.687 1.00 45.22 287 GLN A C 1
ATOM 2235 O O . GLN A 1 287 ? -6.669 20.058 69.366 1.00 45.22 287 GLN A O 1
ATOM 2240 N N . GLN A 1 288 ? -7.681 18.086 69.722 1.00 49.00 288 GLN A N 1
ATOM 2241 C CA . GLN A 1 288 ? -6.706 17.274 69.004 1.00 49.00 288 GLN A CA 1
ATOM 2242 C C . GLN A 1 288 ? -7.196 17.116 67.564 1.00 49.00 288 GLN A C 1
ATOM 2244 O O . GLN A 1 288 ? -8.158 16.396 67.294 1.00 49.00 288 GLN A O 1
ATOM 2249 N N . GLU A 1 289 ? -6.544 17.833 66.651 1.00 45.84 289 GLU A N 1
ATOM 2250 C CA . GLU A 1 289 ? -6.558 17.533 65.221 1.00 45.84 289 GLU A CA 1
ATOM 2251 C C . GLU A 1 289 ? -5.892 16.169 64.979 1.00 45.84 289 GLU A C 1
ATOM 2253 O O . GLU A 1 289 ? -4.775 15.944 65.448 1.00 45.84 289 GLU A O 1
ATOM 2258 N N . PRO A 1 290 ? -6.516 15.252 64.227 1.00 54.94 290 PRO A N 1
ATOM 2259 C CA . PRO A 1 290 ? -5.782 14.167 63.606 1.00 54.94 290 PRO A CA 1
ATOM 2260 C C . PRO A 1 290 ? -5.050 14.709 62.370 1.00 54.94 290 PRO A C 1
ATOM 2262 O O . PRO A 1 290 ? -5.679 15.067 61.373 1.00 54.94 290 PRO A O 1
ATOM 2265 N N . GLU A 1 291 ? -3.716 14.741 62.438 1.00 41.59 291 GLU A N 1
ATOM 2266 C CA . GLU A 1 291 ? -2.827 14.923 61.288 1.00 41.59 291 GLU A CA 1
ATOM 2267 C C . GLU A 1 291 ? -3.166 13.892 60.196 1.00 41.59 291 GLU A C 1
ATOM 2269 O O . GLU A 1 291 ? -2.797 12.718 60.263 1.00 41.59 291 GLU A O 1
ATOM 2274 N N . GLN A 1 292 ? -3.880 14.337 59.159 1.00 45.59 292 GLN A N 1
ATOM 2275 C CA . GLN A 1 292 ? -3.934 13.638 57.883 1.00 45.59 292 GLN A CA 1
ATOM 2276 C C . GLN A 1 292 ? -2.647 13.921 57.114 1.00 45.59 292 GLN A C 1
ATOM 2278 O O . GLN A 1 292 ? -2.436 14.993 56.550 1.00 45.59 292 GLN A O 1
ATOM 2283 N N . GLN A 1 293 ? -1.808 12.896 57.066 1.00 47.47 293 GLN A N 1
ATOM 2284 C CA . GLN A 1 293 ? -0.648 12.769 56.202 1.00 47.47 293 GLN A CA 1
ATOM 2285 C C . GLN A 1 293 ? -1.106 12.766 54.725 1.00 47.47 293 GLN A C 1
ATOM 2287 O O . GLN A 1 293 ? -1.399 11.723 54.143 1.00 47.47 293 GLN A O 1
ATOM 2292 N N . GLN A 1 294 ? -1.220 13.950 54.113 1.00 45.56 294 GLN A N 1
ATOM 2293 C CA . GLN A 1 294 ? -1.397 14.108 52.666 1.00 45.56 294 GLN A CA 1
ATOM 2294 C C . GLN A 1 294 ? -0.039 14.286 51.984 1.00 45.56 294 GLN A C 1
ATOM 2296 O O . GLN A 1 294 ? 0.502 15.383 51.864 1.00 45.56 294 GLN A O 1
ATOM 2301 N N . SER A 1 295 ? 0.487 13.179 51.472 1.00 49.00 295 SER A N 1
ATOM 2302 C CA . SER A 1 295 ? 1.578 13.151 50.500 1.00 49.00 295 SER A CA 1
ATOM 2303 C C . SER A 1 295 ? 1.052 13.574 49.122 1.00 49.00 295 SER A C 1
ATOM 2305 O O . SER A 1 295 ? 0.756 12.732 48.279 1.00 49.00 295 SER A O 1
ATOM 2307 N N . ALA A 1 296 ? 0.920 14.878 48.876 1.00 45.38 296 ALA A N 1
ATOM 2308 C CA . ALA A 1 296 ? 0.692 15.424 47.538 1.00 45.38 296 ALA A CA 1
ATOM 2309 C C . ALA A 1 296 ? 1.996 16.035 47.000 1.00 45.38 296 ALA A C 1
ATOM 2311 O O . ALA A 1 296 ? 2.261 17.227 47.142 1.00 45.38 296 ALA A O 1
ATOM 2312 N N . GLN A 1 297 ? 2.826 15.204 46.360 1.00 46.28 297 GLN A N 1
ATOM 2313 C CA . GLN A 1 297 ? 3.881 15.678 45.461 1.00 46.28 297 GLN A CA 1
ATOM 2314 C C . GLN A 1 297 ? 3.225 16.292 44.221 1.00 46.28 297 GLN A C 1
ATOM 2316 O O . GLN A 1 297 ? 2.904 15.617 43.246 1.00 46.28 297 GLN A O 1
ATOM 2321 N N . GLN A 1 298 ? 3.015 17.603 44.270 1.00 45.72 298 GLN A N 1
ATOM 2322 C CA . GLN A 1 298 ? 2.593 18.404 43.133 1.00 45.72 298 GLN A CA 1
ATOM 2323 C C . GLN A 1 298 ? 3.836 18.776 42.312 1.00 45.72 298 GLN A C 1
ATOM 2325 O O . GLN A 1 298 ? 4.483 19.798 42.538 1.00 45.72 298 GLN A O 1
ATOM 2330 N N . GLN A 1 299 ? 4.206 17.912 41.363 1.00 47.53 299 GLN A N 1
ATOM 2331 C CA . GLN A 1 299 ? 5.175 18.260 40.326 1.00 47.53 299 GLN A CA 1
ATOM 2332 C C . GLN A 1 299 ? 4.551 19.310 39.397 1.00 47.53 299 GLN A C 1
ATOM 2334 O O . GLN A 1 299 ? 3.597 19.045 38.668 1.00 47.53 299 GLN A O 1
ATOM 2339 N N . ARG A 1 300 ? 5.096 20.530 39.440 1.00 49.09 300 ARG A N 1
ATOM 2340 C CA . ARG A 1 300 ? 4.859 21.572 38.435 1.00 49.09 300 ARG A CA 1
ATOM 2341 C C . ARG A 1 300 ? 5.378 21.093 37.071 1.00 49.09 300 ARG A C 1
ATOM 2343 O O . ARG A 1 300 ? 6.561 20.764 36.984 1.00 49.09 300 ARG A O 1
ATOM 2350 N N . PRO A 1 301 ? 4.589 21.158 35.987 1.00 53.31 301 PRO A N 1
ATOM 2351 C CA . PRO A 1 301 ? 5.144 21.121 34.643 1.00 53.31 301 PRO A CA 1
ATOM 2352 C C . PRO A 1 301 ? 5.882 22.437 34.382 1.00 53.31 301 PRO A C 1
ATOM 2354 O O . PRO A 1 301 ? 5.307 23.525 34.482 1.00 53.31 301 PRO A O 1
ATOM 2357 N N . GLN A 1 302 ? 7.170 22.340 34.062 1.00 49.28 302 GLN A N 1
ATOM 2358 C CA . GLN A 1 302 ? 7.932 23.447 33.500 1.00 49.28 302 GLN A CA 1
ATOM 2359 C C . GLN A 1 302 ? 7.302 23.857 32.163 1.00 49.28 302 GLN A C 1
ATOM 2361 O O . GLN A 1 302 ? 7.113 23.032 31.271 1.00 49.28 302 GLN A O 1
ATOM 2366 N N . LYS A 1 303 ? 6.996 25.150 32.018 1.00 46.16 303 LYS A N 1
ATOM 2367 C CA . LYS A 1 303 ? 6.740 25.779 30.720 1.00 46.16 303 LYS A CA 1
ATOM 2368 C C . LYS A 1 303 ? 8.013 25.665 29.876 1.00 46.16 303 LYS A C 1
ATOM 2370 O O . LYS A 1 303 ? 8.925 26.467 30.048 1.00 46.16 303 LYS A O 1
ATOM 2375 N N . GLN A 1 304 ? 8.070 24.697 28.966 1.00 49.41 304 GLN A N 1
ATOM 2376 C CA . GLN A 1 304 ? 8.984 24.765 27.830 1.00 49.41 304 GLN A CA 1
ATOM 2377 C C . GLN A 1 304 ? 8.358 25.670 26.768 1.00 49.41 304 GLN A C 1
ATOM 2379 O O . GLN A 1 304 ? 7.295 25.386 26.216 1.00 49.41 304 GLN A O 1
ATOM 2384 N N . GLN A 1 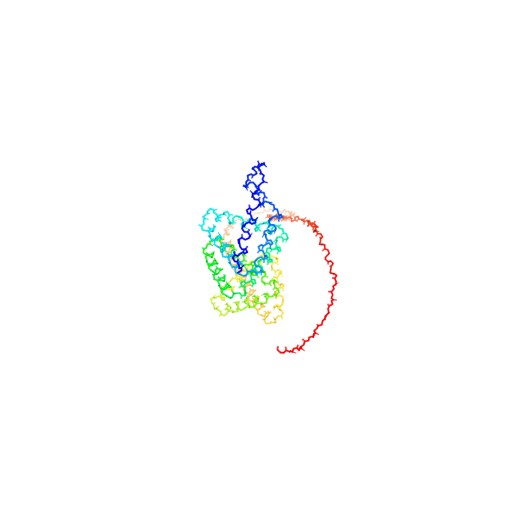305 ? 9.015 26.807 26.550 1.00 50.00 305 GLN A N 1
ATOM 2385 C CA . GLN A 1 305 ? 8.804 27.683 25.406 1.00 50.00 305 GLN A CA 1
ATOM 2386 C C . GLN A 1 305 ? 9.044 26.905 24.102 1.00 50.00 305 GLN A C 1
ATOM 2388 O O . GLN A 1 305 ? 10.033 26.176 24.009 1.00 50.00 305 GLN A O 1
ATOM 2393 N N . PRO A 1 306 ? 8.190 27.072 23.080 1.00 52.97 306 PRO A N 1
ATOM 2394 C CA . PRO A 1 306 ? 8.433 26.491 21.772 1.00 52.97 306 PRO A CA 1
ATOM 2395 C C . PRO A 1 306 ? 9.621 27.184 21.098 1.00 52.97 306 PRO A C 1
ATOM 2397 O O . PRO A 1 306 ? 9.648 28.406 20.938 1.00 52.97 306 PRO A O 1
ATOM 2400 N N . ALA A 1 307 ? 10.595 26.375 20.684 1.00 45.94 307 ALA A N 1
ATOM 2401 C CA . ALA A 1 307 ? 11.651 26.780 19.776 1.00 45.94 307 ALA A CA 1
ATOM 2402 C C . ALA A 1 307 ? 11.026 27.237 18.449 1.00 45.94 307 ALA A C 1
ATOM 2404 O O . ALA A 1 307 ? 10.375 26.460 17.748 1.00 45.94 307 ALA A O 1
ATOM 2405 N N . GLN A 1 308 ? 11.237 28.507 18.110 1.00 44.50 308 GLN A N 1
ATOM 2406 C CA . GLN A 1 308 ? 10.997 29.043 16.778 1.00 44.50 308 GLN A CA 1
ATOM 2407 C C . GLN A 1 308 ? 11.937 28.333 15.794 1.00 44.50 308 GLN A C 1
ATOM 2409 O O . GLN A 1 308 ? 13.106 28.690 15.665 1.00 44.50 308 GLN A O 1
ATOM 2414 N N . ARG A 1 309 ? 11.435 27.313 15.093 1.00 44.06 309 ARG A N 1
ATOM 2415 C CA . ARG A 1 309 ? 12.031 26.874 13.829 1.00 44.06 309 ARG A CA 1
ATOM 2416 C C . ARG A 1 309 ? 11.575 27.848 12.749 1.00 44.06 309 ARG A C 1
ATOM 2418 O O . ARG A 1 309 ? 10.447 27.772 12.274 1.00 44.06 309 ARG A O 1
ATOM 2425 N N . GLN A 1 310 ? 12.463 28.771 12.399 1.00 45.47 310 GLN A N 1
ATOM 2426 C CA . GLN A 1 310 ? 12.406 29.500 11.139 1.00 45.47 310 GLN A CA 1
ATOM 2427 C C . GLN A 1 310 ? 12.539 28.468 10.012 1.00 45.47 310 GLN A C 1
ATOM 2429 O O . GLN A 1 310 ? 13.570 27.809 9.883 1.00 45.47 310 GLN A O 1
ATOM 2434 N N . GLY A 1 311 ? 11.454 28.260 9.267 1.00 44.00 311 GLY A N 1
ATOM 2435 C CA . GLY A 1 311 ? 11.488 27.498 8.025 1.00 44.00 311 GLY A CA 1
ATOM 2436 C C . GLY A 1 311 ? 12.245 28.282 6.946 1.00 44.00 311 GLY A C 1
ATOM 2437 O O . GLY A 1 311 ? 12.178 29.514 6.942 1.00 44.00 311 GLY A O 1
ATOM 2438 N N . PRO A 1 312 ? 12.982 27.604 6.051 1.00 54.38 312 PRO A N 1
ATOM 2439 C CA . PRO A 1 312 ? 13.555 28.244 4.879 1.00 54.38 312 PRO A CA 1
ATOM 2440 C C . PRO A 1 312 ? 12.440 28.705 3.934 1.00 54.38 312 PRO A C 1
ATOM 2442 O O . PRO A 1 312 ? 11.428 28.029 3.764 1.00 54.38 312 PRO A O 1
ATOM 2445 N N . ALA A 1 313 ? 12.649 29.889 3.367 1.00 44.97 313 ALA A N 1
ATOM 2446 C CA . ALA A 1 313 ? 11.757 30.575 2.451 1.00 44.97 313 ALA A CA 1
ATOM 2447 C C . ALA A 1 313 ? 11.457 29.745 1.191 1.00 44.97 313 ALA A C 1
ATOM 2449 O O . ALA A 1 313 ? 12.377 29.282 0.516 1.00 44.97 313 ALA A O 1
ATOM 2450 N N . ASP A 1 314 ? 10.173 29.633 0.854 1.00 42.72 314 ASP A N 1
ATOM 2451 C CA . ASP A 1 314 ? 9.723 29.231 -0.475 1.00 42.72 314 ASP A CA 1
ATOM 2452 C C . ASP A 1 314 ? 10.122 30.307 -1.502 1.00 42.72 314 ASP A C 1
ATOM 2454 O O . ASP A 1 314 ? 9.818 31.490 -1.302 1.00 42.72 314 ASP A O 1
ATOM 2458 N N . PRO A 1 315 ? 10.774 29.948 -2.621 1.00 57.22 315 PRO A N 1
ATOM 2459 C CA . PRO A 1 315 ? 10.928 30.862 -3.736 1.00 57.22 315 PRO A CA 1
ATOM 2460 C C . PRO A 1 315 ? 9.590 31.010 -4.469 1.00 57.22 315 PRO A C 1
ATOM 2462 O O . PRO A 1 315 ? 8.990 30.042 -4.935 1.00 57.22 315 PRO A O 1
ATOM 2465 N N . GLN A 1 316 ? 9.151 32.263 -4.582 1.00 37.62 316 GLN A N 1
ATOM 2466 C CA . GLN A 1 316 ? 8.058 32.716 -5.436 1.00 37.62 316 GLN A CA 1
ATOM 2467 C C . GLN A 1 316 ? 8.171 32.103 -6.841 1.00 37.62 316 GLN A C 1
ATOM 2469 O O . GLN A 1 316 ? 9.058 32.470 -7.613 1.00 37.62 316 GLN A O 1
ATOM 2474 N N . SER A 1 317 ? 7.238 31.222 -7.213 1.00 42.22 317 SER A N 1
ATOM 2475 C CA . SER A 1 317 ? 7.002 30.930 -8.625 1.00 42.22 317 SER A CA 1
ATOM 2476 C C . SER A 1 317 ? 6.185 32.080 -9.211 1.00 42.22 317 SER A C 1
ATOM 2478 O O . SER A 1 317 ? 4.983 32.197 -8.965 1.00 42.22 317 SER A O 1
ATOM 2480 N N . ASN A 1 318 ? 6.852 32.941 -9.976 1.00 42.88 318 ASN A N 1
ATOM 2481 C CA . ASN A 1 318 ? 6.196 33.862 -10.894 1.00 42.88 318 ASN A CA 1
ATOM 2482 C C . ASN A 1 318 ? 5.391 33.045 -11.911 1.00 42.88 318 ASN A C 1
ATOM 2484 O O . ASN A 1 318 ? 5.951 32.455 -12.833 1.00 42.88 318 ASN A O 1
ATOM 2488 N N . ALA A 1 319 ? 4.073 33.028 -11.742 1.00 44.28 319 ALA A N 1
ATOM 2489 C CA . ALA A 1 319 ? 3.150 32.747 -12.823 1.00 44.28 319 ALA A CA 1
ATOM 2490 C C . ALA A 1 319 ? 3.060 34.018 -13.670 1.00 44.28 319 ALA A C 1
ATOM 2492 O O . ALA A 1 319 ? 2.428 34.990 -13.260 1.00 44.28 319 ALA A O 1
ATOM 2493 N N . ASN A 1 320 ? 3.714 34.016 -14.832 1.00 45.25 320 ASN A N 1
ATOM 2494 C CA . ASN A 1 320 ? 3.364 34.937 -15.899 1.00 45.25 320 ASN A CA 1
ATOM 2495 C C . ASN A 1 320 ? 2.598 34.179 -16.975 1.00 45.25 320 ASN A C 1
ATOM 2497 O O . ASN A 1 320 ? 3.013 33.126 -17.453 1.00 45.25 320 ASN A O 1
ATOM 2501 N N . HIS A 1 321 ? 1.447 34.765 -17.274 1.00 39.81 321 HIS A N 1
ATOM 2502 C CA . HIS A 1 321 ? 0.583 34.532 -18.408 1.00 39.81 321 HIS A CA 1
ATOM 2503 C C . HIS A 1 321 ? 1.339 34.264 -19.709 1.00 39.81 321 HIS A C 1
ATOM 2505 O O . HIS A 1 321 ? 2.196 35.052 -20.083 1.00 39.81 321 HIS A O 1
ATOM 2511 N N . GLU A 1 322 ? 0.862 33.281 -20.468 1.00 39.25 322 GLU A N 1
ATOM 2512 C CA . GLU A 1 322 ? 0.448 33.543 -21.845 1.00 39.25 322 GLU A CA 1
ATOM 2513 C C . GLU A 1 322 ? -0.699 32.600 -22.220 1.00 39.25 322 GLU A C 1
ATOM 2515 O O . GLU A 1 322 ? -0.549 31.394 -22.399 1.00 39.25 322 GLU A O 1
ATOM 2520 N N . ALA A 1 323 ? -1.891 33.191 -22.268 1.00 43.00 323 ALA A N 1
ATOM 2521 C CA . ALA A 1 323 ? -3.032 32.669 -22.986 1.00 43.00 323 ALA A CA 1
ATOM 2522 C C . ALA A 1 323 ? -3.022 33.307 -24.380 1.00 43.00 323 ALA A C 1
ATOM 2524 O O . ALA A 1 323 ? -3.056 34.532 -24.494 1.00 43.00 323 ALA A O 1
ATOM 2525 N N . SER A 1 324 ? -3.045 32.495 -25.434 1.00 40.44 324 SER A N 1
ATOM 2526 C CA . SER A 1 324 ? -3.778 32.858 -26.647 1.00 40.44 324 SER A CA 1
ATOM 2527 C C . SER A 1 324 ? -4.197 31.595 -27.401 1.00 40.44 324 SER A C 1
ATOM 2529 O O . SER A 1 324 ? -3.352 30.812 -27.811 1.00 40.44 324 SER A O 1
ATOM 2531 N N . THR A 1 325 ? -5.457 31.176 -27.277 1.00 39.62 325 THR A N 1
ATOM 2532 C CA . THR A 1 325 ? -6.605 31.452 -28.171 1.00 39.62 325 THR A CA 1
ATOM 2533 C C . THR A 1 325 ? -6.473 30.945 -29.608 1.00 39.62 325 THR A C 1
ATOM 2535 O O . THR A 1 325 ? -5.701 31.498 -30.374 1.00 39.62 325 THR A O 1
ATOM 253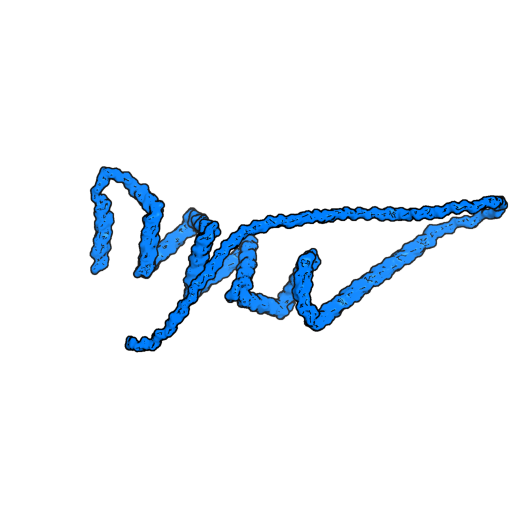8 N N . ALA A 1 326 ? -7.389 30.014 -29.934 1.00 39.12 326 ALA A N 1
ATOM 2539 C CA . ALA A 1 326 ? -8.127 29.836 -31.196 1.00 39.12 326 ALA A CA 1
ATOM 2540 C C . ALA A 1 326 ? -7.305 29.536 -32.478 1.00 39.12 326 ALA A C 1
ATOM 2542 O O . ALA A 1 326 ? -6.249 30.088 -32.709 1.00 39.12 326 ALA A O 1
ATOM 2543 N N . ALA A 1 327 ? -7.735 28.679 -33.404 1.00 40.38 327 ALA A N 1
ATOM 2544 C CA . ALA A 1 327 ? -9.099 28.466 -33.853 1.00 40.38 327 ALA A CA 1
ATOM 2545 C C . ALA A 1 327 ? -9.296 27.076 -34.480 1.00 40.38 327 ALA A C 1
ATOM 2547 O O . ALA A 1 327 ? -8.402 26.497 -35.092 1.00 40.38 327 ALA A O 1
ATOM 2548 N N . ALA A 1 328 ? -10.528 26.594 -34.349 1.00 45.84 328 ALA A N 1
ATOM 2549 C CA . ALA A 1 328 ? -11.117 25.562 -35.179 1.00 45.84 328 ALA A CA 1
ATOM 2550 C C . ALA A 1 328 ? -11.366 26.084 -36.604 1.00 45.84 328 ALA A C 1
ATOM 2552 O O . ALA A 1 328 ? -11.809 27.218 -36.742 1.00 45.84 328 ALA A O 1
ATOM 2553 N N . GLN A 1 329 ? -11.160 25.227 -37.609 1.00 38.69 329 GLN A N 1
ATOM 2554 C CA . GLN A 1 329 ? -11.983 25.022 -38.820 1.00 38.69 329 GLN A CA 1
ATOM 2555 C C . GLN A 1 329 ? -11.107 24.485 -39.958 1.00 38.69 329 GLN A C 1
ATOM 2557 O O . GLN A 1 329 ? -10.282 25.214 -40.487 1.00 38.69 329 GLN A O 1
ATOM 2562 N N . GLN A 1 330 ? -11.352 23.250 -40.402 1.00 40.72 330 GLN A N 1
ATOM 2563 C CA . GLN A 1 330 ? -12.016 23.026 -41.691 1.00 40.72 330 GLN A CA 1
ATOM 2564 C C . GLN A 1 330 ? -12.282 21.538 -41.933 1.00 40.72 330 GLN A C 1
ATOM 2566 O O . GLN A 1 330 ? -11.402 20.686 -41.863 1.00 40.72 330 GLN A O 1
ATOM 2571 N N . VAL A 1 331 ? -13.556 21.277 -42.206 1.00 48.72 331 VAL A N 1
ATOM 2572 C CA . VAL A 1 331 ? -14.109 20.094 -42.853 1.00 48.72 331 VAL A CA 1
ATOM 2573 C C . VAL A 1 331 ? -14.131 20.385 -44.354 1.00 48.72 331 VAL A C 1
ATOM 2575 O O . VAL A 1 331 ? -14.711 21.396 -44.742 1.00 48.72 331 VAL A O 1
ATOM 2578 N N . ALA A 1 332 ? -13.515 19.511 -45.148 1.00 49.84 332 ALA A N 1
ATOM 2579 C CA . ALA A 1 332 ? -13.756 19.178 -46.565 1.00 49.84 332 ALA A CA 1
ATOM 2580 C C . ALA A 1 332 ? -12.560 18.280 -46.955 1.00 49.84 332 ALA A C 1
ATOM 2582 O O . ALA A 1 332 ? -11.427 18.665 -46.706 1.00 49.84 332 ALA A O 1
ATOM 2583 N N . GLY A 1 333 ? -12.688 17.023 -47.374 1.00 49.56 333 GLY A N 1
ATOM 2584 C CA . GLY A 1 333 ? -13.593 16.512 -48.391 1.00 49.56 333 GLY A CA 1
ATOM 2585 C C . GLY A 1 333 ? -12.896 16.641 -49.743 1.00 49.56 333 GLY A C 1
ATOM 2586 O O . GLY A 1 333 ? -12.996 17.712 -50.315 1.00 49.56 333 GLY A O 1
ATOM 2587 N N . GLU A 1 334 ? -12.200 15.593 -50.198 1.00 50.81 334 GLU A N 1
ATOM 2588 C CA . GLU A 1 334 ? -11.910 15.289 -51.612 1.00 50.81 334 GLU A CA 1
ATOM 2589 C C . GLU A 1 334 ? -11.235 13.901 -51.720 1.00 50.81 334 GLU A C 1
ATOM 2591 O O . GLU A 1 334 ? -10.224 13.662 -51.062 1.00 50.81 334 GLU A O 1
ATOM 2596 N N . ASP A 1 335 ? -11.897 13.031 -52.496 1.00 52.47 335 ASP A N 1
ATOM 2597 C CA . ASP A 1 335 ? -11.524 11.758 -53.157 1.00 52.47 335 ASP A CA 1
ATOM 2598 C C . ASP A 1 335 ? -10.769 10.620 -52.437 1.00 52.47 335 ASP A C 1
ATOM 2600 O O . ASP A 1 335 ? -9.569 10.744 -52.100 1.00 52.47 335 ASP A O 1
#

pLDDT: mean 73.07, std 17.03, range [37.62, 96.12]

Radius of gyration: 44.49 Å; chains: 1; bounding box: 88×52×159 Å

Sequence (335 aa):
MKKTFLLALICSLTALAGCNDDGQMNMQDMTNNMAHDESVQRAFSDGRIDVMNKDEQTKRSILQNTMDEQNMMMNDPQLSEQFVELNINTNRMMTSSPKGQEQLKQSTLTVLDGINQDFNELRSLTRIQAASRRQAVTDAELRNVILQQNVQEQALALNHAATSQNVKELSLKTTSAIMNDNVLRTSLLKQNVQAFGGITGTPALRSEMATAMLPLLKDPKIAAELEKMIQTAVAKEAQKMQAEMKAKMQQMQQQMQQMRQEVPQQTEQAAPQKRPPQQPQNQPPQQQEPEQQQSAQQQRPQKQQPAQRQGPADPQSNANHEASTAAAQQVAGED

Foldseek 3Di:
DVVVVVVVVVVVVVVVVDDDPPDPPPVVVVVVVLVPDPVSVVVVVVVVVVCCVPPVVVVVVVVVVVVVVVVVLCPPPVSVVVVVVVVVVLLVVLVVDPNSVVVVVVVVVVVVVVCVVDPVSVVVVVVVVVVVQVVLCVPPVSVVVVVVVVVVVLVVQCPDPVRNVVSVVVVVVVVVVLCVDPVSVVVVVVVVVVVVVVLVVDPVSVVVVCVVCVVVCVPVVSVVVVVVVVVVVVVVVVVVVVVVVVVVVVVVVVVVVVVVVPPDPDDDDDDDDDDDDDDDDDDDDDDDDDDDPDPDPPDDDDPDDDDDDDDDDDDDDDDDDDDDDDDDDDDDDDD

Secondary structure (DSSP, 8-state):
-HHHHHHHHHHHHHTTSSS--S----HHHHHHHHHH-HHHHHHHHHHHHHHHHH-HHHHHHHHHHHHHHHHHHHHSHHHHHHHHHHHHHHHHHHHHSHHHHHHHHHHHHHHHHHHHH-HHHHHHHHHHHHHHHHHHHHSHHHHHHHHHHHHHHHHHHHHSHHHHHHHHHHHHHHHHHHHHSHHHHHHHHHHHHHHHHHHHT-HHHHHHHHHHHTTGGGSHHHHHHHHHHHHHHHHHHHHHHHHHHHHHHHHHHHHHHHHHHS---------------------PPP-------------PPP--PPP---PPPPP--------------------

Organism: Paenibacillus xerothermodurans (NCBI:txid1977292)